Protein AF-A0AAN7B0Y5-F1 (afdb_monomer_lite)

Sequence (201 aa):
TDSQWKSLGDAVTTQSKATITSCKTSCERFKTSLDRWTRHSADGTLSWRDRATLGVFRQGHIKSMSEQLQNCNIALTSQTQAAEEIKTMISTKEMAVNNAITATNDQSAEVGAQLEALTLAEPDESETEADQASATKQVARERKALGESRMLFEELLSVIQTAAANARAGQGTTVTFGSNNSGQQVGVNSGTISATFGGRE

Organism: NCBI:txid261697

Radius of gyration: 32.24 Å; chains: 1; bounding box: 82×32×88 Å

Structure (mmCIF, N/CA/C/O backbone):
data_AF-A0AAN7B0Y5-F1
#
_entry.id   AF-A0AAN7B0Y5-F1
#
loop_
_atom_site.group_PDB
_atom_site.id
_atom_site.type_symbol
_atom_site.label_atom_id
_atom_site.label_alt_id
_atom_site.label_comp_id
_atom_site.label_asym_id
_atom_site.label_entity_id
_atom_site.label_seq_id
_atom_site.pdbx_PDB_ins_code
_atom_site.Cartn_x
_atom_site.Cartn_y
_atom_site.Cartn_z
_atom_site.occupancy
_atom_site.B_iso_or_equiv
_atom_site.auth_seq_id
_atom_site.auth_comp_id
_atom_site.auth_asym_id
_atom_site.auth_atom_id
_atom_site.pdbx_PDB_model_num
ATOM 1 N N . THR A 1 1 ? 3.810 -14.251 -15.920 1.00 46.75 1 THR A N 1
ATOM 2 C CA . THR A 1 1 ? 4.157 -12.830 -16.127 1.00 46.75 1 THR A CA 1
ATOM 3 C C . THR A 1 1 ? 2.933 -11.932 -16.130 1.00 46.75 1 THR A C 1
ATOM 5 O O . THR A 1 1 ? 2.991 -10.928 -15.447 1.00 46.75 1 THR A O 1
ATOM 8 N N . ASP A 1 2 ? 1.814 -12.259 -16.792 1.00 44.00 2 ASP A N 1
ATOM 9 C CA . ASP A 1 2 ? 0.641 -11.353 -16.838 1.00 44.00 2 ASP A CA 1
ATOM 10 C C . ASP A 1 2 ? -0.166 -11.227 -15.526 1.00 44.00 2 ASP A C 1
ATOM 12 O O . ASP A 1 2 ? -0.822 -10.212 -15.308 1.00 44.00 2 ASP A O 1
ATOM 16 N N . SER A 1 3 ? -0.097 -12.210 -14.621 1.00 47.38 3 SER A N 1
ATOM 17 C CA . SER A 1 3 ? -0.845 -12.194 -13.350 1.00 47.38 3 SER A CA 1
ATOM 18 C C . SER A 1 3 ? -0.311 -11.196 -12.317 1.00 47.38 3 SER A C 1
ATOM 20 O O . SER A 1 3 ? -1.078 -10.711 -11.495 1.00 47.38 3 SER A O 1
ATOM 22 N N . GLN A 1 4 ? 0.983 -10.874 -12.375 1.00 46.78 4 GLN A N 1
ATOM 23 C CA . GLN A 1 4 ? 1.672 -10.035 -11.384 1.00 46.78 4 GLN A CA 1
ATOM 24 C C . GLN A 1 4 ? 1.385 -8.547 -11.579 1.00 46.78 4 GLN A C 1
ATOM 26 O O . GLN A 1 4 ? 1.388 -7.773 -10.632 1.00 46.78 4 GLN A O 1
ATOM 31 N N . TRP A 1 5 ? 1.108 -8.137 -12.814 1.00 48.59 5 TRP A N 1
ATOM 32 C CA . TRP A 1 5 ? 0.868 -6.732 -13.111 1.00 48.59 5 TRP A CA 1
ATOM 33 C C . TRP A 1 5 ? -0.560 -6.312 -12.805 1.00 48.59 5 TRP A C 1
ATOM 35 O O . TRP A 1 5 ? -0.774 -5.155 -12.471 1.00 48.59 5 TRP A O 1
ATOM 45 N N . LYS A 1 6 ? -1.522 -7.238 -12.899 1.00 49.72 6 LYS A N 1
ATOM 46 C CA . LYS A 1 6 ? -2.966 -6.964 -12.833 1.00 49.72 6 LYS A CA 1
ATOM 47 C C . LYS A 1 6 ? -3.420 -6.362 -11.497 1.00 49.72 6 LYS A C 1
ATOM 49 O O . LYS A 1 6 ? -4.456 -5.714 -11.425 1.00 49.72 6 LYS A O 1
ATOM 54 N N . SER A 1 7 ? -2.639 -6.563 -10.440 1.00 51.69 7 SER A N 1
ATOM 55 C CA . SER A 1 7 ? -2.971 -6.141 -9.082 1.00 51.69 7 SER A CA 1
ATOM 56 C C . SER A 1 7 ? -2.556 -4.702 -8.740 1.00 51.69 7 SER A C 1
ATOM 58 O O . SER A 1 7 ? -3.012 -4.165 -7.735 1.00 51.69 7 SER A O 1
ATOM 60 N N . LEU A 1 8 ? -1.756 -4.052 -9.595 1.00 53.66 8 LEU A N 1
ATOM 61 C CA . LEU A 1 8 ? -1.418 -2.621 -9.502 1.00 53.66 8 LEU A CA 1
ATOM 62 C C . LEU A 1 8 ? -2.515 -1.713 -10.098 1.00 53.66 8 LEU A C 1
ATOM 64 O O . LEU A 1 8 ? -2.387 -0.490 -10.083 1.00 53.66 8 LEU A O 1
ATOM 68 N N . GLY A 1 9 ? -3.598 -2.313 -10.602 1.00 59.19 9 GLY A N 1
ATOM 69 C CA . GLY A 1 9 ? -4.674 -1.644 -11.325 1.00 59.19 9 GLY A CA 1
ATOM 70 C C . GLY A 1 9 ? -4.381 -1.569 -12.822 1.00 59.19 9 GLY A C 1
ATOM 71 O O . GLY A 1 9 ? -3.275 -1.212 -13.228 1.00 59.19 9 GLY A O 1
ATOM 72 N N . ASP A 1 10 ? -5.392 -1.869 -13.644 1.00 60.53 10 ASP A N 1
ATOM 73 C CA . ASP A 1 10 ? -5.257 -2.047 -15.099 1.00 60.53 10 ASP A CA 1
ATOM 74 C C . ASP A 1 10 ? -4.536 -0.884 -15.801 1.00 60.53 10 ASP A C 1
ATOM 76 O O . ASP A 1 10 ? -3.784 -1.100 -16.754 1.00 60.53 10 ASP A O 1
ATOM 80 N N . ALA A 1 11 ? -4.712 0.347 -15.314 1.00 58.72 11 ALA A N 1
ATOM 81 C CA . ALA A 1 11 ? -4.035 1.529 -15.840 1.00 58.72 11 ALA A CA 1
ATOM 82 C C . ALA A 1 11 ? -2.514 1.492 -15.599 1.00 58.72 11 ALA A C 1
ATOM 84 O O . ALA A 1 11 ? -1.740 1.657 -16.544 1.00 58.72 11 ALA A O 1
ATOM 85 N N . VAL A 1 12 ? -2.083 1.213 -14.364 1.00 63.72 12 VAL A N 1
ATOM 86 C CA . VAL A 1 12 ? -0.660 1.120 -13.993 1.00 63.72 12 VAL A CA 1
ATOM 87 C C . VAL A 1 12 ? -0.025 -0.088 -14.674 1.00 63.72 12 VAL A C 1
ATOM 89 O O . VAL A 1 12 ? 1.035 0.039 -15.274 1.00 63.72 12 VAL A O 1
ATOM 92 N N . THR A 1 13 ? -0.711 -1.235 -14.689 1.00 63.88 13 THR A N 1
ATOM 93 C CA . THR A 1 13 ? -0.308 -2.440 -15.429 1.00 63.88 13 THR A CA 1
ATOM 94 C C . THR A 1 13 ? -0.026 -2.140 -16.898 1.00 63.88 13 THR A C 1
ATOM 96 O O . THR A 1 13 ? 1.029 -2.495 -17.427 1.00 63.88 13 THR A O 1
ATOM 99 N N . THR A 1 14 ? -0.980 -1.493 -17.569 1.00 68.19 14 THR A N 1
ATOM 100 C CA . THR A 1 14 ? -0.912 -1.214 -19.004 1.00 68.19 14 THR A CA 1
ATOM 101 C C . THR A 1 14 ? 0.197 -0.216 -19.297 1.00 68.19 14 THR A C 1
ATOM 103 O O . THR A 1 14 ? 0.985 -0.429 -20.220 1.00 68.19 14 THR A O 1
ATOM 106 N N . GLN A 1 15 ? 0.318 0.828 -18.474 1.00 68.00 15 GLN A N 1
ATOM 107 C CA . GLN A 1 15 ? 1.363 1.834 -18.601 1.00 68.00 15 GLN A CA 1
ATOM 108 C C . GLN A 1 15 ? 2.755 1.241 -18.355 1.00 68.00 15 GLN A C 1
ATOM 110 O O . GLN A 1 15 ? 3.639 1.406 -19.192 1.00 68.00 15 GLN A O 1
ATOM 115 N N . SER A 1 16 ? 2.950 0.482 -17.274 1.00 68.88 16 SER A N 1
ATOM 116 C CA . SER A 1 16 ? 4.211 -0.204 -16.975 1.00 68.88 16 SER A CA 1
ATOM 117 C C . SER A 1 16 ? 4.602 -1.183 -18.076 1.00 68.88 16 SER A C 1
ATOM 119 O O . SER A 1 16 ? 5.738 -1.154 -18.550 1.00 68.88 16 SER A O 1
ATOM 121 N N . LYS A 1 17 ? 3.662 -2.006 -18.558 1.00 71.94 17 LYS A N 1
ATOM 122 C CA . LYS A 1 17 ? 3.912 -2.958 -19.649 1.00 71.94 17 LYS A CA 1
ATOM 123 C C . LYS A 1 17 ? 4.276 -2.240 -20.947 1.00 71.94 17 LYS A C 1
ATOM 125 O O . LYS A 1 17 ? 5.209 -2.670 -21.627 1.00 71.94 17 LYS A O 1
ATOM 130 N N . ALA A 1 18 ? 3.602 -1.137 -21.274 1.00 76.50 18 ALA A N 1
ATOM 131 C CA . ALA A 1 18 ? 3.928 -0.312 -22.434 1.00 76.50 18 ALA A CA 1
ATOM 132 C C . ALA A 1 18 ? 5.328 0.313 -22.311 1.00 76.50 18 ALA A C 1
ATOM 134 O O . ALA A 1 18 ? 6.125 0.206 -23.244 1.00 76.50 18 ALA A O 1
ATOM 135 N N . THR A 1 19 ? 5.666 0.883 -21.149 1.00 76.06 19 THR A N 1
ATOM 136 C CA . THR A 1 19 ? 6.991 1.458 -20.873 1.00 76.06 19 THR A CA 1
ATOM 137 C C . THR A 1 19 ? 8.088 0.400 -20.967 1.00 76.06 19 THR A C 1
ATOM 139 O O . THR A 1 19 ? 9.040 0.584 -21.721 1.00 76.06 19 THR A O 1
ATOM 142 N N . ILE A 1 20 ? 7.944 -0.741 -20.284 1.00 79.38 20 ILE A N 1
ATOM 143 C CA . ILE A 1 20 ? 8.921 -1.842 -20.316 1.00 79.38 20 ILE A CA 1
ATOM 144 C C . ILE A 1 20 ? 9.106 -2.364 -21.745 1.00 79.38 20 ILE A C 1
ATOM 146 O O . ILE A 1 20 ? 10.238 -2.555 -22.190 1.00 79.38 20 ILE A O 1
ATOM 150 N N . THR A 1 21 ? 8.013 -2.565 -22.486 1.00 80.31 21 THR A N 1
ATOM 151 C CA . THR A 1 21 ? 8.062 -3.059 -23.872 1.00 80.31 21 THR A CA 1
ATOM 152 C C . THR A 1 21 ? 8.757 -2.061 -24.797 1.00 80.31 21 THR A C 1
ATOM 154 O O . THR A 1 21 ? 9.599 -2.451 -25.611 1.00 80.31 21 THR A O 1
ATOM 157 N N . SER A 1 22 ? 8.461 -0.769 -24.643 1.00 79.50 22 SER A N 1
ATOM 158 C CA . SER A 1 22 ? 9.125 0.308 -25.380 1.00 79.50 22 SER A CA 1
ATOM 159 C C . SER A 1 22 ? 10.628 0.334 -25.085 1.00 79.50 22 SER A C 1
ATOM 161 O O . SER A 1 22 ? 11.449 0.314 -26.003 1.00 79.50 22 SER A O 1
ATOM 163 N N . CYS A 1 23 ? 11.004 0.249 -23.808 1.00 80.38 23 CYS A N 1
ATOM 164 C CA . CYS A 1 23 ? 12.399 0.232 -23.382 1.00 80.38 23 CYS A CA 1
ATOM 165 C C . CYS A 1 23 ? 13.158 -0.993 -23.881 1.00 80.38 23 CYS A C 1
ATOM 167 O O . CYS A 1 23 ? 14.265 -0.856 -24.399 1.00 80.38 23 CYS A O 1
ATOM 169 N N . LYS A 1 24 ? 12.542 -2.177 -23.822 1.00 83.12 24 LYS A N 1
ATOM 170 C CA . LYS A 1 24 ? 13.102 -3.404 -24.394 1.00 83.12 24 LYS A CA 1
ATOM 171 C C . LYS A 1 24 ? 13.356 -3.253 -25.894 1.00 83.12 24 LYS A C 1
ATOM 173 O O . LYS A 1 24 ? 14.452 -3.556 -26.358 1.00 83.12 24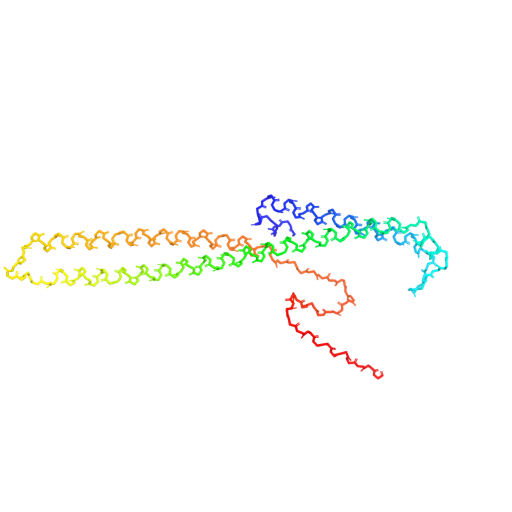 LYS A O 1
ATOM 178 N N . THR A 1 25 ? 12.384 -2.721 -26.631 1.00 83.81 25 THR A N 1
ATOM 179 C CA . THR A 1 25 ? 12.499 -2.497 -28.080 1.00 83.81 25 THR A CA 1
ATOM 180 C C . THR A 1 25 ? 13.638 -1.526 -28.409 1.00 83.81 25 THR A C 1
ATOM 182 O O . THR A 1 25 ? 14.423 -1.766 -29.328 1.00 83.81 25 THR A O 1
ATOM 185 N N . SER A 1 26 ? 13.775 -0.443 -27.641 1.00 80.19 26 SER A N 1
ATOM 186 C CA . SER A 1 26 ? 14.870 0.521 -27.800 1.00 80.19 26 SER A CA 1
ATOM 187 C C . SER A 1 26 ? 16.236 -0.089 -27.466 1.00 80.19 26 SER A C 1
ATOM 189 O O . SER A 1 26 ? 17.182 0.105 -28.233 1.00 80.19 26 SER A O 1
ATOM 191 N N . CYS A 1 27 ? 16.337 -0.894 -26.400 1.00 80.56 27 CYS A N 1
ATOM 192 C CA . CYS A 1 27 ? 17.542 -1.662 -26.061 1.00 80.56 27 CYS A CA 1
ATOM 193 C C . CYS A 1 27 ? 17.947 -2.627 -27.182 1.00 80.56 27 CYS A C 1
ATOM 195 O O . CYS A 1 27 ? 19.111 -2.662 -27.577 1.00 80.56 27 CYS A O 1
ATOM 197 N N . GLU A 1 28 ? 17.002 -3.400 -27.7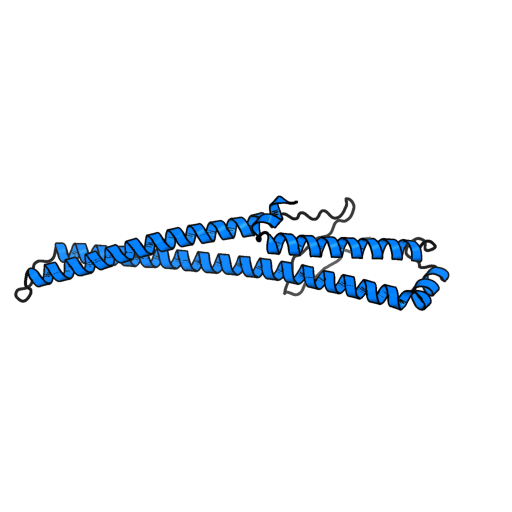18 1.00 86.00 28 GLU A N 1
ATOM 198 C CA . GLU A 1 28 ? 17.258 -4.365 -28.793 1.00 86.00 28 GLU A CA 1
ATOM 199 C C . GLU A 1 28 ? 17.693 -3.671 -30.087 1.00 86.00 28 GLU A C 1
ATOM 201 O O . GLU A 1 28 ? 18.644 -4.108 -30.743 1.00 86.00 28 GLU A O 1
ATOM 206 N N . ARG A 1 29 ? 17.062 -2.539 -30.426 1.00 83.88 29 ARG A N 1
ATOM 207 C CA . ARG A 1 29 ? 17.456 -1.720 -31.576 1.00 83.88 29 ARG A CA 1
ATOM 208 C C . ARG A 1 29 ? 18.867 -1.166 -31.402 1.00 83.88 29 ARG A C 1
ATOM 210 O O . ARG A 1 29 ? 19.651 -1.207 -32.353 1.00 83.88 29 ARG A O 1
ATOM 217 N N . PHE A 1 30 ? 19.202 -0.673 -30.210 1.00 83.25 30 PHE A N 1
ATOM 218 C CA . PHE A 1 30 ? 20.541 -0.168 -29.914 1.00 83.25 30 PHE A CA 1
ATOM 219 C C . PHE A 1 30 ? 21.584 -1.283 -29.993 1.00 83.25 30 PHE A C 1
ATOM 221 O O . PHE A 1 30 ? 22.580 -1.124 -30.692 1.00 83.25 30 PHE A O 1
ATOM 228 N N . LYS A 1 31 ? 21.311 -2.444 -29.388 1.00 83.50 31 LYS A N 1
ATOM 229 C CA . LYS A 1 31 ? 22.181 -3.625 -29.452 1.00 83.50 31 LYS A CA 1
ATOM 230 C C . LYS A 1 31 ? 22.432 -4.072 -30.892 1.00 83.50 31 LYS A C 1
ATOM 232 O O . LYS A 1 31 ? 23.577 -4.271 -31.270 1.00 83.50 31 LYS A O 1
ATOM 237 N N . THR A 1 32 ? 21.382 -4.173 -31.706 1.00 86.31 32 THR A N 1
ATOM 238 C CA . THR A 1 32 ? 21.496 -4.563 -33.124 1.00 86.31 32 THR A CA 1
ATOM 239 C C . THR A 1 32 ? 22.289 -3.533 -33.931 1.00 86.31 32 THR A C 1
ATOM 241 O O . THR A 1 32 ? 23.065 -3.879 -34.819 1.00 86.31 32 THR A O 1
ATOM 244 N N . SER A 1 33 ? 22.108 -2.248 -33.619 1.00 82.75 33 SER A N 1
ATOM 245 C CA . SER A 1 33 ? 22.844 -1.161 -34.269 1.00 82.75 33 SER A CA 1
ATOM 246 C C . SER A 1 33 ? 24.323 -1.197 -33.897 1.00 82.75 33 SER A C 1
ATOM 248 O O . SER A 1 33 ? 25.163 -1.113 -34.788 1.00 82.75 33 SER A O 1
ATOM 250 N N . LEU A 1 34 ? 24.634 -1.392 -32.613 1.00 80.44 34 LEU A N 1
ATOM 251 C CA . LEU A 1 34 ? 25.998 -1.565 -32.123 1.00 80.44 34 LEU A CA 1
ATOM 252 C C . LEU A 1 34 ? 26.670 -2.771 -32.771 1.00 80.44 34 LEU A C 1
ATOM 254 O O . LEU A 1 34 ? 27.724 -2.596 -33.364 1.00 80.44 34 LEU A O 1
ATOM 258 N N . ASP A 1 35 ? 26.029 -3.940 -32.753 1.00 81.56 35 ASP A N 1
ATOM 259 C CA . ASP A 1 35 ? 26.552 -5.171 -33.358 1.00 81.56 35 ASP A CA 1
ATOM 260 C C . ASP A 1 35 ? 26.894 -4.976 -34.844 1.00 81.56 35 ASP A C 1
ATOM 262 O O . ASP A 1 35 ? 27.969 -5.339 -35.320 1.00 81.56 35 ASP A O 1
ATOM 266 N N . ARG A 1 36 ? 26.022 -4.271 -35.576 1.00 82.25 36 ARG A N 1
ATOM 267 C CA . ARG A 1 36 ? 26.268 -3.904 -36.973 1.00 82.25 36 ARG A CA 1
ATOM 268 C C . ARG A 1 36 ? 27.436 -2.927 -37.135 1.00 82.25 36 ARG A C 1
ATOM 270 O O . ARG A 1 36 ? 28.172 -3.037 -38.115 1.00 82.25 36 ARG A O 1
ATOM 277 N N . TRP A 1 37 ? 27.577 -1.949 -36.241 1.00 81.00 37 TRP A N 1
ATOM 278 C CA . TRP A 1 37 ? 28.641 -0.939 -36.296 1.00 81.00 37 TRP A CA 1
ATOM 279 C C . TRP A 1 37 ? 29.996 -1.468 -35.831 1.00 81.00 37 TRP A C 1
ATOM 281 O O . TRP A 1 37 ? 31.014 -0.928 -36.246 1.00 81.00 37 TRP A O 1
ATOM 291 N N . THR A 1 38 ? 30.017 -2.512 -35.006 1.00 79.56 38 THR A N 1
ATOM 292 C CA . THR A 1 38 ? 31.234 -3.136 -34.474 1.00 79.56 38 THR A CA 1
ATOM 293 C C . THR A 1 38 ? 31.518 -4.496 -35.103 1.00 79.56 38 THR A C 1
ATOM 295 O O . THR A 1 38 ? 32.311 -5.264 -34.571 1.00 79.56 38 THR A O 1
ATOM 298 N N . ARG A 1 39 ? 30.893 -4.810 -36.245 1.00 80.19 39 ARG A N 1
ATOM 299 C CA . ARG A 1 39 ? 30.977 -6.126 -36.900 1.00 80.19 39 ARG A CA 1
ATOM 300 C C . ARG A 1 39 ? 32.408 -6.559 -37.251 1.00 80.19 39 ARG A C 1
ATOM 302 O O . ARG A 1 39 ? 32.656 -7.750 -37.401 1.00 80.19 39 ARG A O 1
ATOM 309 N N . HIS A 1 40 ? 33.334 -5.612 -37.413 1.00 76.50 40 HIS A N 1
ATOM 310 C CA . HIS A 1 40 ? 34.736 -5.886 -37.753 1.00 76.50 40 HIS A CA 1
ATOM 311 C C . HIS A 1 40 ? 35.667 -5.866 -36.533 1.00 76.50 40 HIS A C 1
ATOM 313 O O . HIS A 1 40 ? 36.885 -5.956 -36.691 1.00 76.50 40 HIS A O 1
ATOM 319 N N . SER A 1 41 ? 35.114 -5.718 -35.331 1.00 70.44 41 SER A N 1
ATOM 320 C CA . SER A 1 41 ? 35.858 -5.723 -34.077 1.00 70.44 41 SER A CA 1
ATOM 321 C C . SER A 1 41 ? 35.885 -7.139 -33.503 1.00 70.44 41 SER A C 1
ATOM 323 O O . SER A 1 41 ? 34.845 -7.783 -33.395 1.00 70.44 41 SER A O 1
ATOM 325 N N . ALA A 1 42 ? 37.071 -7.620 -33.133 1.00 57.22 42 ALA A N 1
ATOM 326 C CA . ALA A 1 42 ? 37.269 -8.905 -32.462 1.00 57.22 42 ALA A CA 1
ATOM 327 C C . ALA A 1 42 ? 37.678 -8.672 -30.997 1.00 57.22 42 ALA A C 1
ATOM 329 O O . ALA A 1 42 ? 38.392 -7.712 -30.699 1.00 57.22 42 ALA A O 1
ATOM 330 N N . ASP A 1 43 ? 37.198 -9.534 -30.097 1.00 59.03 43 ASP A N 1
ATOM 331 C CA . ASP A 1 43 ? 37.647 -9.684 -28.704 1.00 59.03 43 ASP A CA 1
ATOM 332 C C . ASP A 1 43 ? 37.894 -8.370 -27.937 1.00 59.03 43 ASP A C 1
ATOM 334 O O . ASP A 1 43 ? 38.974 -8.101 -27.416 1.00 59.03 43 ASP A O 1
ATOM 338 N N . GLY A 1 44 ? 36.872 -7.509 -27.881 1.00 61.97 44 GLY A N 1
ATOM 339 C CA . GLY A 1 44 ? 36.878 -6.302 -27.043 1.00 61.97 44 GLY A CA 1
ATOM 340 C C . GLY A 1 44 ? 37.721 -5.135 -27.570 1.00 61.97 44 GLY A C 1
ATOM 341 O O . GLY A 1 44 ? 37.707 -4.060 -26.968 1.00 61.97 44 GLY A O 1
ATOM 342 N N . THR A 1 45 ? 38.398 -5.290 -28.714 1.00 69.69 45 THR A N 1
ATOM 343 C CA . THR A 1 45 ? 39.214 -4.226 -29.315 1.00 69.69 45 THR A CA 1
ATOM 344 C C . THR A 1 45 ? 38.545 -3.671 -30.569 1.00 69.69 45 THR A C 1
ATOM 346 O O . THR A 1 45 ? 38.457 -4.338 -31.600 1.00 69.69 45 THR A O 1
ATOM 349 N N . LEU A 1 46 ? 38.077 -2.418 -30.495 1.00 72.38 46 LEU A N 1
ATOM 350 C CA . LEU A 1 46 ? 37.446 -1.754 -31.638 1.00 72.38 46 LEU A CA 1
ATOM 351 C C . LEU A 1 46 ? 38.434 -1.574 -32.797 1.00 72.38 46 LEU A C 1
ATOM 353 O O . LEU A 1 46 ? 39.498 -0.969 -32.618 1.00 72.38 46 LEU A O 1
ATOM 357 N N . SER A 1 47 ? 38.053 -2.026 -33.995 1.00 76.62 47 SER A N 1
ATOM 358 C CA . SER A 1 47 ? 38.834 -1.780 -35.210 1.00 76.62 47 SER A CA 1
ATOM 359 C C . SER A 1 47 ? 38.885 -0.276 -35.523 1.00 76.62 47 SER A C 1
ATOM 361 O O . SER A 1 47 ? 37.973 0.481 -35.185 1.00 76.62 47 SER A O 1
ATOM 363 N N . TRP A 1 48 ? 39.941 0.199 -36.191 1.00 75.31 48 TRP A N 1
ATOM 364 C CA . TRP A 1 48 ? 40.055 1.618 -36.566 1.00 75.31 48 TRP A CA 1
ATOM 365 C C . TRP A 1 48 ? 38.895 2.089 -37.467 1.00 75.31 48 TRP A C 1
ATOM 367 O O . TRP A 1 48 ? 38.457 3.235 -37.358 1.00 75.31 48 TRP A O 1
ATOM 377 N N . ARG A 1 49 ? 38.352 1.185 -38.301 1.00 74.12 49 ARG A N 1
ATOM 378 C CA . ARG A 1 49 ? 37.165 1.424 -39.140 1.00 74.12 49 ARG A CA 1
ATOM 379 C C . ARG A 1 49 ? 35.904 1.601 -38.296 1.00 74.12 49 ARG A C 1
ATOM 381 O O . ARG A 1 49 ? 35.124 2.521 -38.544 1.00 74.12 49 ARG A O 1
ATOM 388 N N . ASP A 1 50 ? 35.733 0.776 -37.269 1.00 72.38 50 ASP A N 1
ATOM 389 C CA . ASP A 1 50 ? 34.583 0.864 -36.367 1.00 72.38 50 ASP A CA 1
ATOM 390 C C . ASP A 1 50 ? 34.698 2.103 -35.459 1.00 72.38 50 ASP A C 1
ATOM 392 O O . ASP A 1 50 ? 33.715 2.816 -35.267 1.00 72.38 50 ASP A O 1
ATOM 396 N N . ARG A 1 51 ? 35.910 2.468 -35.004 1.00 73.62 51 ARG A N 1
ATOM 397 C CA . ARG A 1 51 ? 36.164 3.729 -34.274 1.00 73.62 51 ARG A CA 1
ATOM 398 C C . ARG A 1 51 ? 35.805 4.967 -35.093 1.00 73.62 51 ARG A C 1
ATOM 400 O O . ARG A 1 51 ? 35.155 5.863 -34.564 1.00 73.62 51 ARG A O 1
ATOM 407 N N . ALA A 1 52 ? 36.184 5.020 -36.370 1.00 70.62 52 ALA A N 1
ATOM 408 C CA . ALA A 1 52 ? 35.830 6.140 -37.245 1.00 70.62 52 ALA A CA 1
ATOM 409 C C . ALA A 1 52 ? 34.312 6.205 -37.509 1.00 70.62 52 ALA A C 1
ATOM 411 O O . ALA A 1 52 ? 33.714 7.282 -37.473 1.00 70.62 52 ALA A O 1
ATOM 412 N N . THR A 1 53 ? 33.666 5.051 -37.700 1.00 72.12 53 THR A N 1
ATOM 413 C CA . THR A 1 53 ? 32.212 4.953 -37.919 1.00 72.12 53 THR A CA 1
ATOM 414 C C . THR A 1 53 ? 31.425 5.418 -36.687 1.00 72.12 53 THR A C 1
ATOM 416 O O . THR A 1 53 ? 30.479 6.199 -36.817 1.00 72.12 53 THR A O 1
ATOM 419 N N . LEU A 1 54 ? 31.830 4.986 -35.489 1.00 71.06 54 LEU A N 1
ATOM 420 C CA . LEU A 1 54 ? 31.199 5.370 -34.224 1.00 71.06 54 LEU A CA 1
ATOM 421 C C . LEU A 1 54 ? 31.489 6.833 -33.855 1.00 71.06 54 LEU A C 1
ATOM 423 O O . LEU A 1 54 ? 30.575 7.555 -33.460 1.00 71.06 54 LEU A O 1
ATOM 427 N N . GLY A 1 55 ? 32.742 7.273 -34.011 1.00 63.62 55 GLY A N 1
ATOM 428 C CA . GLY A 1 55 ? 33.216 8.584 -33.566 1.00 63.62 55 GLY A CA 1
ATOM 429 C C . GLY A 1 55 ? 32.848 9.751 -34.483 1.00 63.62 55 GLY A C 1
ATOM 430 O O . GLY A 1 55 ? 32.599 10.839 -33.983 1.00 63.62 55 GLY A O 1
ATOM 431 N N . VAL A 1 56 ? 32.777 9.544 -35.803 1.00 64.38 56 VAL A N 1
ATOM 432 C CA . VAL A 1 56 ? 32.543 10.638 -36.770 1.00 64.38 56 VAL A CA 1
ATOM 433 C C . VAL A 1 56 ? 31.143 10.573 -37.378 1.00 64.38 56 VAL A C 1
ATOM 435 O O . VAL A 1 56 ? 30.497 11.600 -37.561 1.00 64.38 56 VAL A O 1
ATOM 438 N N . PHE A 1 57 ? 30.639 9.373 -37.681 1.00 60.28 57 PHE A N 1
ATOM 439 C CA . PHE A 1 57 ? 29.420 9.225 -38.486 1.00 60.28 57 PHE A CA 1
ATOM 440 C C . PHE A 1 57 ? 28.155 8.957 -37.657 1.00 60.28 57 PHE A C 1
ATOM 442 O O . PHE A 1 57 ? 27.039 9.186 -38.125 1.00 60.28 57 PHE A O 1
ATOM 449 N N . ARG A 1 58 ? 28.300 8.429 -36.433 1.00 72.31 58 ARG A N 1
ATOM 450 C CA . ARG A 1 58 ? 27.169 7.920 -35.634 1.00 72.31 58 ARG A CA 1
ATOM 451 C C . ARG A 1 58 ? 27.107 8.448 -34.202 1.00 72.31 58 ARG A C 1
ATOM 453 O O . ARG A 1 58 ? 26.197 8.057 -33.478 1.00 72.31 58 ARG A O 1
ATOM 460 N N . GLN A 1 59 ? 27.971 9.388 -33.816 1.00 76.25 59 GLN A N 1
ATOM 461 C CA . GLN A 1 59 ? 27.979 9.981 -32.473 1.00 76.25 59 GLN A CA 1
ATOM 462 C C . GLN A 1 59 ? 26.609 10.561 -32.077 1.00 76.25 59 GLN A C 1
ATOM 464 O O . GLN A 1 59 ? 26.121 10.290 -30.983 1.00 76.25 59 GLN A O 1
ATOM 469 N N . GLY A 1 60 ? 25.938 11.286 -32.982 1.00 75.19 60 GLY A N 1
ATOM 470 C CA . GLY A 1 60 ? 24.586 11.811 -32.736 1.00 75.19 60 GLY A CA 1
ATOM 471 C C . GLY A 1 60 ? 23.524 10.715 -32.569 1.00 75.19 60 GLY A C 1
ATOM 472 O O . GLY A 1 60 ? 22.628 10.836 -31.738 1.00 75.19 60 GLY A O 1
ATOM 473 N N . HIS A 1 61 ? 23.666 9.604 -33.297 1.00 76.31 61 HIS A N 1
ATOM 474 C CA . HIS A 1 61 ? 22.791 8.434 -33.177 1.00 76.31 61 HIS A CA 1
ATOM 475 C C . HIS A 1 61 ? 22.990 7.710 -31.839 1.00 76.31 61 HIS A C 1
ATOM 477 O O . HIS A 1 61 ? 22.012 7.357 -31.184 1.00 76.31 61 HIS A O 1
ATOM 483 N N . ILE A 1 62 ? 24.245 7.526 -31.416 1.00 78.56 62 ILE A N 1
ATOM 484 C CA . ILE A 1 62 ? 24.598 6.936 -30.118 1.00 78.56 62 ILE A CA 1
ATOM 485 C C . ILE A 1 62 ? 24.081 7.821 -28.985 1.00 78.56 62 ILE A C 1
ATOM 487 O O . ILE A 1 62 ? 23.466 7.308 -28.056 1.00 78.56 62 ILE A O 1
ATOM 491 N N . LYS A 1 63 ? 24.264 9.144 -29.087 1.00 80.88 63 LYS A N 1
ATOM 492 C CA . LYS A 1 63 ? 23.768 10.103 -28.095 1.00 80.88 63 LYS A CA 1
ATOM 493 C C . LYS A 1 63 ? 22.248 10.024 -27.949 1.00 80.88 63 LYS A C 1
ATOM 495 O O . LYS A 1 63 ? 21.762 9.808 -26.847 1.00 80.88 63 LYS A O 1
ATOM 500 N N . SER A 1 64 ? 21.510 10.098 -29.058 1.00 81.88 64 SER A N 1
ATOM 501 C CA . SER A 1 64 ? 20.044 10.015 -29.037 1.00 81.88 64 SER A CA 1
ATOM 502 C C . SER A 1 64 ? 19.535 8.679 -28.481 1.00 81.88 64 SER A C 1
ATOM 504 O O . SER A 1 64 ? 18.589 8.646 -27.696 1.00 81.88 64 SER A O 1
ATOM 506 N N . MET A 1 65 ? 20.170 7.562 -28.846 1.00 76.56 65 MET A N 1
ATOM 507 C CA . MET A 1 65 ? 19.802 6.247 -28.309 1.00 76.56 65 MET A CA 1
ATOM 508 C C . MET A 1 65 ? 20.152 6.117 -26.820 1.00 76.56 65 MET A C 1
ATOM 510 O O . MET A 1 65 ? 19.372 5.546 -26.064 1.00 76.56 65 MET A O 1
ATOM 514 N N . SER A 1 66 ? 21.272 6.693 -26.378 1.00 77.69 66 SER A N 1
ATOM 515 C CA . SER A 1 66 ? 21.655 6.747 -24.964 1.00 77.69 66 SER A CA 1
ATOM 516 C C . SER A 1 66 ? 20.673 7.577 -24.134 1.00 77.69 66 SER A C 1
ATOM 518 O O . SER A 1 66 ? 20.307 7.160 -23.040 1.00 77.69 66 SER A O 1
ATOM 520 N N . GLU A 1 67 ? 20.201 8.712 -24.653 1.00 81.38 67 GLU A N 1
ATOM 521 C CA . GLU A 1 67 ? 19.166 9.533 -24.007 1.00 81.38 67 GLU A CA 1
ATOM 522 C C . GLU A 1 67 ? 17.843 8.760 -23.875 1.00 81.38 67 GLU A C 1
ATOM 524 O O . GLU A 1 67 ? 17.217 8.770 -22.817 1.00 81.38 67 GLU A O 1
ATOM 529 N N . GLN A 1 68 ? 17.441 8.006 -24.906 1.00 77.62 68 GLN A N 1
ATOM 530 C CA . GLN A 1 68 ? 16.259 7.135 -24.834 1.00 77.62 68 GLN A CA 1
ATOM 531 C C . GLN A 1 68 ? 16.407 6.041 -23.767 1.00 77.62 68 GLN A C 1
ATOM 533 O O . GLN A 1 68 ? 15.458 5.764 -23.034 1.00 77.62 68 GLN A O 1
ATOM 538 N N . LEU A 1 69 ? 17.593 5.440 -23.644 1.00 78.50 69 LEU A N 1
ATOM 539 C CA . LEU A 1 69 ? 17.881 4.439 -22.614 1.00 78.50 69 LEU A CA 1
ATOM 540 C C . LEU A 1 69 ? 17.897 5.041 -21.206 1.00 78.50 69 LEU A C 1
ATOM 542 O O . LEU A 1 69 ? 17.378 4.433 -20.272 1.00 78.50 69 LEU A O 1
ATOM 546 N N . GLN A 1 70 ? 18.436 6.249 -21.054 1.00 79.56 70 GLN A N 1
ATOM 547 C CA . GLN A 1 70 ? 18.414 6.972 -19.788 1.00 79.56 70 GLN A CA 1
ATOM 548 C C . GLN A 1 70 ? 16.981 7.320 -19.370 1.00 79.56 70 GLN A C 1
ATOM 550 O O . GLN A 1 70 ? 16.608 7.082 -18.223 1.00 79.56 70 GLN A O 1
ATOM 555 N N . ASN A 1 71 ? 16.150 7.789 -20.304 1.00 76.06 71 ASN A N 1
ATOM 556 C CA . ASN A 1 71 ? 14.731 8.04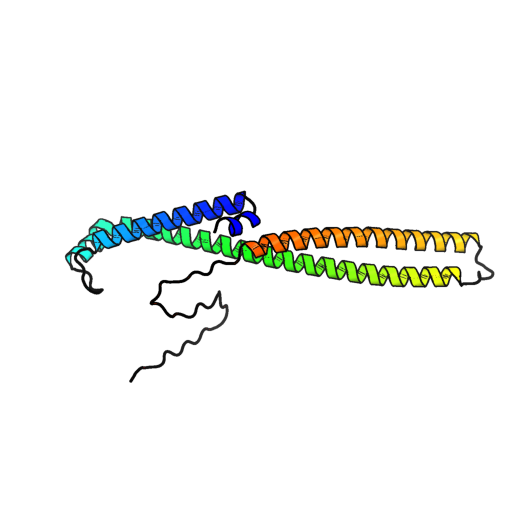8 -20.055 1.00 76.06 71 ASN A CA 1
ATOM 557 C C . ASN A 1 71 ? 13.987 6.773 -19.642 1.00 76.06 71 ASN A C 1
ATOM 559 O O . ASN A 1 71 ? 13.168 6.797 -18.726 1.00 76.06 71 ASN A O 1
ATOM 563 N N . CYS A 1 72 ? 14.320 5.645 -20.266 1.00 79.56 72 CYS A N 1
ATOM 564 C CA . CYS A 1 72 ? 13.820 4.334 -19.873 1.00 79.56 72 CYS A CA 1
ATOM 565 C C . CYS A 1 72 ? 14.219 3.943 -18.451 1.00 79.56 72 CYS A C 1
ATOM 567 O O . CYS A 1 72 ? 13.380 3.480 -17.683 1.00 79.56 72 CYS A O 1
ATOM 569 N N . ASN A 1 73 ? 15.479 4.164 -18.080 1.00 76.62 73 ASN A N 1
ATOM 570 C CA . ASN A 1 73 ? 15.955 3.890 -16.731 1.00 76.62 73 ASN A CA 1
ATOM 571 C C . ASN A 1 73 ? 15.220 4.745 -15.686 1.00 76.62 73 ASN A C 1
ATOM 573 O O . ASN A 1 73 ? 14.741 4.222 -14.682 1.00 76.62 73 ASN A O 1
ATOM 577 N N . ILE A 1 74 ? 15.057 6.043 -15.955 1.00 74.88 74 ILE A N 1
ATOM 578 C CA . ILE A 1 74 ? 14.316 6.961 -15.079 1.00 74.88 74 ILE A CA 1
ATOM 579 C C . ILE A 1 74 ? 12.867 6.489 -14.916 1.00 74.88 74 ILE A C 1
ATOM 581 O O . ILE A 1 74 ? 12.378 6.405 -13.793 1.00 74.88 74 ILE A O 1
ATOM 585 N N . ALA A 1 75 ? 12.200 6.124 -16.015 1.00 71.81 75 ALA A N 1
ATOM 586 C CA . ALA A 1 75 ? 10.814 5.665 -15.990 1.00 71.81 75 ALA A CA 1
ATOM 587 C C . ALA A 1 75 ? 10.623 4.340 -15.228 1.00 71.81 75 ALA A C 1
ATOM 589 O O . ALA A 1 75 ? 9.608 4.154 -14.562 1.00 71.81 75 ALA A O 1
ATOM 590 N N . LEU A 1 76 ? 11.585 3.417 -15.298 1.00 72.69 76 LEU A N 1
ATOM 591 C CA . LEU A 1 76 ? 11.548 2.169 -14.525 1.00 72.69 76 LEU A CA 1
ATOM 592 C C . LEU A 1 76 ? 11.838 2.408 -13.038 1.00 72.69 76 LEU A C 1
ATOM 594 O O . LEU A 1 76 ? 11.192 1.817 -12.169 1.00 72.69 76 LEU A O 1
ATOM 598 N N . THR A 1 77 ? 12.784 3.300 -12.743 1.00 71.56 77 THR A N 1
ATOM 599 C CA . THR A 1 77 ? 13.160 3.645 -11.366 1.00 71.56 77 THR A CA 1
ATOM 600 C C . THR A 1 77 ? 12.005 4.341 -10.648 1.00 71.56 77 THR A C 1
ATOM 602 O O . THR A 1 77 ? 11.678 3.970 -9.524 1.00 71.56 77 THR A O 1
ATOM 605 N N . SER A 1 78 ? 11.319 5.277 -11.312 1.00 69.06 78 SER A N 1
ATOM 606 C CA . SER A 1 78 ? 10.166 5.972 -10.730 1.00 69.06 78 SER A CA 1
ATOM 607 C C . SER A 1 78 ? 8.984 5.037 -10.463 1.00 69.06 78 SER A C 1
ATOM 609 O O . SER A 1 78 ? 8.353 5.143 -9.415 1.00 69.06 78 SER A O 1
ATOM 611 N N . GLN A 1 79 ? 8.717 4.072 -11.351 1.00 69.00 79 GLN A N 1
ATOM 612 C CA . GLN A 1 79 ? 7.691 3.046 -11.118 1.00 69.00 79 GLN A CA 1
ATOM 613 C C . GLN A 1 79 ? 8.025 2.156 -9.916 1.00 69.00 79 GLN A C 1
ATOM 615 O O . GLN A 1 79 ? 7.140 1.814 -9.134 1.00 69.00 79 GLN A O 1
ATOM 620 N N . THR A 1 80 ? 9.303 1.813 -9.743 1.00 69.06 80 THR A N 1
ATOM 621 C CA . THR A 1 80 ? 9.763 1.015 -8.598 1.00 69.06 80 THR A CA 1
ATOM 622 C C . THR A 1 80 ? 9.623 1.796 -7.290 1.00 69.06 80 THR A C 1
ATOM 624 O O . THR A 1 80 ? 9.133 1.255 -6.301 1.00 69.06 80 THR A O 1
ATOM 627 N N . GLN A 1 81 ? 9.987 3.081 -7.291 1.00 71.06 81 GLN A N 1
ATOM 628 C CA . GLN A 1 81 ? 9.842 3.952 -6.125 1.00 71.06 81 GLN A CA 1
ATOM 629 C C . GLN A 1 81 ? 8.370 4.122 -5.721 1.00 71.06 81 GLN A C 1
ATOM 631 O O . GLN A 1 81 ? 8.034 3.937 -4.554 1.00 71.06 81 GLN A O 1
ATOM 636 N N . ALA A 1 82 ? 7.483 4.395 -6.682 1.00 68.25 82 ALA A N 1
ATOM 637 C CA . ALA A 1 82 ? 6.052 4.530 -6.417 1.00 68.25 82 ALA A CA 1
ATOM 638 C C . ALA A 1 82 ? 5.449 3.252 -5.803 1.00 68.25 82 ALA A C 1
ATOM 640 O O . ALA A 1 82 ? 4.616 3.326 -4.902 1.00 68.25 82 ALA A O 1
ATOM 641 N N . ALA A 1 83 ? 5.892 2.070 -6.244 1.00 68.94 83 ALA A N 1
ATOM 642 C CA . ALA A 1 83 ? 5.441 0.801 -5.676 1.00 68.94 83 ALA A CA 1
ATOM 643 C C . ALA A 1 83 ? 5.856 0.627 -4.200 1.00 68.94 83 ALA A C 1
ATOM 645 O O . ALA A 1 83 ? 5.049 0.178 -3.382 1.00 68.94 83 ALA A O 1
ATOM 646 N N . GLU A 1 84 ? 7.083 1.012 -3.835 1.00 71.62 84 GLU A N 1
ATOM 647 C CA . GLU A 1 84 ? 7.550 0.962 -2.441 1.00 71.62 84 GLU A CA 1
ATOM 648 C C . GLU A 1 84 ? 6.863 2.012 -1.551 1.00 71.62 84 GLU A C 1
ATOM 650 O O . GLU A 1 84 ? 6.522 1.724 -0.400 1.00 71.62 84 GLU A O 1
ATOM 655 N N . GLU A 1 85 ? 6.572 3.202 -2.080 1.00 72.00 85 GLU A N 1
ATOM 656 C CA . GLU A 1 85 ? 5.779 4.219 -1.377 1.00 72.00 85 GLU A CA 1
ATOM 657 C C . GLU A 1 85 ? 4.359 3.714 -1.073 1.00 72.00 85 GLU A C 1
ATOM 659 O O . GLU A 1 85 ? 3.895 3.818 0.066 1.00 72.00 85 GLU A O 1
ATOM 664 N N . ILE A 1 86 ? 3.693 3.083 -2.050 1.00 74.12 86 ILE A N 1
ATOM 665 C CA . ILE A 1 86 ? 2.368 2.465 -1.867 1.00 74.12 86 ILE A CA 1
ATOM 666 C C . ILE A 1 86 ? 2.418 1.384 -0.781 1.00 74.12 86 ILE A C 1
ATOM 668 O O . ILE A 1 86 ? 1.568 1.353 0.109 1.00 74.12 86 ILE A O 1
ATOM 672 N N . LYS A 1 87 ? 3.431 0.514 -0.806 1.00 72.44 87 LYS A N 1
ATOM 673 C CA . LYS A 1 87 ? 3.612 -0.545 0.199 1.00 72.44 87 LYS A CA 1
ATOM 674 C C . LYS A 1 87 ? 3.807 0.017 1.606 1.00 72.44 87 LYS A C 1
ATOM 676 O O . LYS A 1 87 ? 3.217 -0.488 2.567 1.00 72.44 87 LYS A O 1
ATOM 681 N N . THR A 1 88 ? 4.625 1.057 1.726 1.00 74.25 88 THR A N 1
ATOM 682 C CA . THR A 1 88 ? 4.875 1.736 3.001 1.00 74.25 88 THR A CA 1
ATOM 683 C C . THR A 1 88 ? 3.583 2.352 3.528 1.00 74.25 88 THR A C 1
ATOM 685 O O . THR A 1 88 ? 3.214 2.116 4.675 1.00 74.25 88 THR A O 1
ATOM 688 N N . MET A 1 89 ? 2.832 3.041 2.666 1.00 73.81 89 MET A N 1
ATOM 689 C CA . MET A 1 89 ? 1.547 3.642 3.015 1.00 73.81 89 MET A CA 1
ATOM 690 C C . MET A 1 89 ? 0.522 2.605 3.488 1.00 73.81 89 MET A C 1
ATOM 692 O O . MET A 1 89 ? -0.111 2.815 4.523 1.00 73.81 89 MET A O 1
ATOM 696 N N . ILE A 1 90 ? 0.379 1.481 2.775 1.00 78.38 90 ILE A N 1
ATOM 697 C CA . ILE A 1 90 ? -0.513 0.379 3.174 1.00 78.38 90 ILE A CA 1
ATOM 698 C C . ILE A 1 90 ? -0.130 -0.133 4.567 1.00 78.38 90 ILE A C 1
ATOM 700 O O . ILE A 1 90 ? -0.995 -0.248 5.431 1.00 78.38 90 ILE A O 1
ATOM 704 N N . SER A 1 91 ? 1.165 -0.354 4.811 1.00 77.38 91 SER A N 1
ATOM 705 C CA . SER A 1 91 ? 1.667 -0.857 6.098 1.00 77.38 91 SER A CA 1
ATOM 706 C C . SER A 1 91 ? 1.409 0.133 7.244 1.00 77.38 91 SER A C 1
ATOM 708 O O . SER A 1 91 ? 0.999 -0.259 8.336 1.00 77.38 91 SER A O 1
ATOM 710 N N . THR A 1 92 ? 1.590 1.435 7.002 1.00 81.62 92 THR A N 1
ATOM 711 C CA . THR A 1 92 ? 1.274 2.489 7.979 1.00 81.62 92 THR A CA 1
ATOM 712 C C . THR A 1 92 ? -0.220 2.548 8.292 1.00 81.62 92 THR A C 1
ATOM 714 O O . THR A 1 92 ? -0.597 2.688 9.455 1.00 81.62 92 THR A O 1
ATOM 717 N N . LYS A 1 93 ? -1.088 2.437 7.278 1.00 83.56 93 LYS A N 1
ATOM 718 C CA . LYS A 1 93 ? -2.546 2.446 7.475 1.00 83.56 93 LYS A CA 1
ATOM 719 C C . LYS A 1 93 ? -3.027 1.199 8.214 1.00 83.56 93 LYS A C 1
ATOM 721 O O . LYS A 1 93 ? -3.850 1.333 9.112 1.00 83.56 93 LYS A O 1
ATOM 726 N N . GLU A 1 94 ? -2.476 0.027 7.903 1.00 84.56 94 GLU A N 1
ATOM 727 C CA . GLU A 1 94 ? -2.757 -1.224 8.618 1.00 84.56 94 GLU A CA 1
ATOM 728 C C . GLU A 1 94 ? -2.423 -1.105 10.112 1.00 84.56 94 GLU A C 1
ATOM 730 O O . GLU A 1 94 ? -3.248 -1.425 10.967 1.00 84.56 94 GLU A O 1
ATOM 735 N N . MET A 1 95 ? -1.245 -0.566 10.441 1.00 88.75 95 MET A N 1
ATOM 736 C CA . MET A 1 95 ? -0.842 -0.325 11.829 1.00 88.75 95 MET A CA 1
ATOM 737 C C . MET A 1 95 ? -1.776 0.662 12.542 1.00 88.75 95 MET A C 1
ATOM 739 O O . MET A 1 95 ? -2.193 0.411 13.670 1.00 88.75 95 MET A O 1
ATOM 743 N N . ALA A 1 96 ? -2.134 1.769 11.885 1.00 89.25 96 ALA A N 1
ATOM 744 C CA . ALA A 1 96 ? -3.026 2.772 12.461 1.00 89.25 96 ALA A CA 1
ATOM 745 C C . ALA A 1 96 ? -4.424 2.207 12.768 1.00 89.25 96 ALA A C 1
ATOM 747 O O . ALA A 1 96 ? -4.972 2.493 13.831 1.00 89.25 96 ALA A O 1
ATOM 748 N N . VAL A 1 97 ? -4.980 1.382 11.873 1.00 88.44 97 VAL A N 1
ATOM 749 C CA . VAL A 1 97 ? -6.288 0.739 12.082 1.00 88.44 97 VAL A CA 1
ATOM 750 C C . VAL A 1 97 ? -6.226 -0.294 13.204 1.00 88.44 97 VAL A C 1
ATOM 752 O O . VAL A 1 97 ? -7.096 -0.284 14.069 1.00 88.44 97 VAL A O 1
ATOM 755 N N . ASN A 1 98 ? -5.179 -1.121 13.269 1.00 88.94 98 ASN A N 1
ATOM 756 C CA . ASN A 1 98 ? -4.999 -2.056 14.385 1.00 88.94 98 ASN A CA 1
ATOM 757 C C . ASN A 1 98 ? -4.911 -1.332 15.737 1.00 88.94 98 ASN A C 1
ATOM 759 O O . ASN A 1 98 ? -5.555 -1.745 16.698 1.00 88.94 98 ASN A O 1
ATOM 763 N N . ASN A 1 99 ? -4.181 -0.215 15.806 1.00 91.88 99 ASN A N 1
ATOM 764 C CA . ASN A 1 99 ? -4.112 0.596 17.022 1.00 91.88 99 ASN A CA 1
ATOM 765 C C . ASN A 1 99 ? -5.485 1.175 17.405 1.00 91.88 99 ASN A C 1
ATOM 767 O O . ASN A 1 99 ? -5.836 1.178 18.583 1.00 91.88 99 ASN A O 1
ATOM 771 N N . ALA A 1 100 ? -6.275 1.627 16.424 1.00 90.50 100 ALA A N 1
ATOM 772 C CA . ALA A 1 100 ? -7.632 2.120 16.657 1.00 90.50 100 ALA A CA 1
ATOM 773 C C . ALA A 1 100 ? -8.580 1.015 17.158 1.00 90.50 100 ALA A C 1
ATOM 775 O O . ALA A 1 100 ? -9.388 1.269 18.052 1.00 90.50 100 ALA A O 1
ATOM 776 N N . ILE A 1 101 ? -8.454 -0.215 16.643 1.00 88.50 101 ILE A N 1
ATOM 777 C CA . ILE A 1 101 ? -9.204 -1.384 17.130 1.00 88.50 101 ILE A CA 1
ATOM 778 C C . ILE A 1 101 ? -8.850 -1.677 18.589 1.00 88.50 101 ILE A C 1
ATOM 780 O O . ILE A 1 101 ? -9.754 -1.830 19.408 1.00 88.50 101 ILE A O 1
ATOM 784 N N . THR A 1 102 ? -7.559 -1.720 18.933 1.00 92.94 102 THR A N 1
ATOM 785 C CA . THR A 1 102 ? -7.109 -1.943 20.316 1.00 92.94 102 THR A CA 1
ATOM 786 C C . THR A 1 102 ? -7.659 -0.873 21.254 1.00 92.94 102 THR A C 1
ATOM 788 O O . THR A 1 102 ? -8.315 -1.211 22.232 1.00 92.94 102 THR A O 1
ATOM 791 N N . ALA A 1 103 ? -7.513 0.408 20.903 1.00 92.06 103 ALA A N 1
ATOM 792 C CA . ALA A 1 103 ? -8.040 1.508 21.711 1.00 92.06 103 ALA A CA 1
ATOM 793 C C . ALA A 1 103 ? -9.571 1.440 21.877 1.00 92.06 103 ALA A C 1
ATOM 795 O O . ALA A 1 103 ? -10.089 1.655 22.970 1.00 92.06 103 ALA A O 1
ATOM 796 N N . THR A 1 104 ? -10.302 1.088 20.814 1.00 90.12 104 THR A N 1
ATOM 797 C CA . THR A 1 104 ? -11.766 0.922 20.868 1.00 90.12 104 THR A CA 1
ATOM 798 C C . THR A 1 104 ? -12.168 -0.247 21.771 1.00 90.12 104 THR A C 1
ATOM 800 O O . THR A 1 104 ? -13.180 -0.168 22.472 1.00 90.12 104 THR A O 1
ATOM 803 N N . ASN A 1 105 ? -11.389 -1.333 21.781 1.00 89.31 105 ASN A N 1
ATOM 804 C CA . ASN A 1 105 ? -11.615 -2.467 22.676 1.00 89.31 105 ASN A CA 1
ATOM 805 C C . ASN A 1 105 ? -11.366 -2.091 24.140 1.00 89.31 105 ASN A C 1
ATOM 807 O O . ASN A 1 105 ? -12.194 -2.433 24.984 1.00 89.31 105 ASN A O 1
ATOM 811 N N . ASP A 1 106 ? -10.291 -1.354 24.425 1.00 91.50 106 ASP A N 1
ATOM 812 C CA . ASP A 1 106 ? -9.974 -0.877 25.775 1.00 91.50 106 ASP A CA 1
ATOM 813 C C . ASP A 1 106 ? -11.089 0.042 26.303 1.00 91.50 106 ASP A C 1
ATOM 815 O O . ASP A 1 106 ? -11.623 -0.185 27.389 1.00 91.50 106 ASP A O 1
ATOM 819 N N . GLN A 1 107 ? -11.541 1.001 25.485 1.00 89.25 107 GLN A N 1
ATOM 820 C CA . GLN A 1 107 ? -12.678 1.869 25.815 1.00 89.25 107 GLN A CA 1
ATOM 821 C C . GLN A 1 107 ? -13.979 1.080 26.007 1.00 89.25 107 GLN A C 1
ATOM 823 O O . GLN A 1 107 ? -14.759 1.366 26.911 1.00 89.25 107 GLN A O 1
ATOM 828 N N . SER A 1 108 ? -14.224 0.055 25.186 1.00 86.25 108 SER A N 1
ATOM 829 C CA . SER A 1 108 ? -15.411 -0.799 25.329 1.00 86.25 108 SER A CA 1
ATOM 830 C C . SER A 1 108 ? -15.393 -1.608 26.630 1.00 86.25 108 SER A C 1
ATOM 832 O O . SER A 1 108 ? -16.456 -1.849 27.211 1.00 86.25 108 SER A O 1
ATOM 834 N N . ALA A 1 109 ? -14.211 -2.034 27.088 1.00 89.12 109 ALA A N 1
ATOM 835 C CA . ALA A 1 109 ? -14.038 -2.720 28.365 1.00 89.12 109 ALA A CA 1
ATOM 836 C C . ALA A 1 109 ? -14.268 -1.767 29.545 1.00 89.12 109 ALA A C 1
ATOM 838 O O . ALA A 1 109 ? -14.996 -2.119 30.471 1.00 89.12 109 ALA A O 1
ATOM 839 N N . GLU A 1 110 ? -13.733 -0.547 29.476 1.00 91.38 110 GLU A N 1
ATOM 840 C CA . GLU A 1 110 ? -13.933 0.490 30.494 1.00 91.38 110 GLU A CA 1
ATOM 841 C C . GLU A 1 110 ? -15.408 0.892 30.622 1.00 91.38 110 GLU A C 1
ATOM 843 O O . GLU A 1 110 ? -15.977 0.820 31.709 1.00 91.38 110 GLU A O 1
ATOM 848 N N . VAL A 1 111 ? -16.065 1.225 29.506 1.00 88.50 111 VAL A N 1
ATOM 849 C CA . VAL A 1 111 ? -17.504 1.545 29.467 1.00 88.50 111 VAL A CA 1
ATOM 850 C C . VAL A 1 111 ? -18.338 0.345 29.936 1.00 88.50 111 VAL A C 1
ATOM 852 O O . VAL A 1 111 ? -19.381 0.512 30.566 1.00 88.50 111 VAL A O 1
ATOM 855 N N . GLY A 1 112 ? -17.880 -0.883 29.670 1.00 84.31 112 GLY A N 1
ATOM 856 C CA . GLY A 1 112 ? -18.476 -2.102 30.218 1.00 84.31 112 GLY A CA 1
ATOM 857 C C . GLY A 1 112 ? -18.409 -2.173 31.741 1.00 84.31 112 GLY A C 1
ATOM 858 O O . GLY A 1 112 ? -19.437 -2.392 32.376 1.00 84.31 112 GLY A O 1
ATOM 859 N N . ALA A 1 113 ? -17.234 -1.930 32.317 1.00 88.12 113 ALA A N 1
ATOM 860 C CA . ALA A 1 113 ? -17.043 -1.903 33.763 1.00 88.12 113 ALA A CA 1
ATOM 861 C C . ALA A 1 113 ? -17.846 -0.773 34.430 1.00 88.12 113 ALA A C 1
ATOM 863 O O . ALA A 1 113 ? -18.438 -0.980 35.486 1.00 88.12 113 ALA A O 1
ATOM 864 N N . GLN A 1 114 ? -17.927 0.402 33.796 1.00 85.88 114 GLN A N 1
ATOM 865 C CA . GLN A 1 114 ? -18.756 1.516 34.269 1.00 85.88 114 GLN A CA 1
ATOM 866 C C . GLN A 1 114 ? -20.248 1.167 34.252 1.00 85.88 114 GLN A C 1
ATOM 868 O O . GLN A 1 114 ? -20.964 1.494 35.196 1.00 85.88 114 GLN A O 1
ATOM 873 N N . LEU A 1 115 ? -20.724 0.474 33.213 1.00 84.50 115 LEU A N 1
ATOM 874 C CA . LEU A 1 115 ? -22.113 0.025 33.141 1.00 84.50 115 LEU A CA 1
ATOM 875 C C . LEU A 1 115 ? -22.433 -0.981 34.253 1.00 84.50 115 LEU A C 1
ATOM 877 O O . LEU A 1 115 ? -23.464 -0.856 34.911 1.00 84.50 115 LEU A O 1
ATOM 881 N N . GLU A 1 116 ? -21.550 -1.953 34.490 1.00 85.06 116 GLU A N 1
ATOM 882 C CA . GLU A 1 116 ? -21.701 -2.915 35.589 1.00 85.06 116 GLU A CA 1
ATOM 883 C C . GLU A 1 116 ? -21.707 -2.212 36.952 1.00 85.06 116 GLU A C 1
ATOM 885 O O . GLU A 1 116 ? -22.588 -2.478 37.768 1.00 85.06 116 GLU A O 1
ATOM 890 N N . ALA A 1 117 ? -20.800 -1.255 37.170 1.00 85.44 117 ALA A N 1
ATOM 891 C CA . ALA A 1 117 ? -20.745 -0.463 38.396 1.00 85.44 117 ALA A CA 1
ATOM 892 C C . ALA A 1 117 ? -22.030 0.350 38.628 1.00 85.44 117 ALA A C 1
ATOM 894 O O . ALA A 1 117 ? -22.576 0.312 39.727 1.00 85.44 117 ALA A O 1
ATOM 895 N N . LEU A 1 118 ? -22.562 1.020 37.598 1.00 82.62 118 LEU A N 1
ATOM 896 C CA . LEU A 1 118 ? -23.825 1.771 37.680 1.00 82.62 118 LEU A CA 1
ATOM 897 C C . LEU A 1 118 ? -25.037 0.876 37.961 1.00 82.62 118 LEU A C 1
ATOM 899 O O . LEU A 1 118 ? -25.998 1.324 38.582 1.00 82.62 118 LEU A O 1
ATOM 903 N N . THR A 1 119 ? -24.997 -0.379 37.509 1.00 79.38 119 THR A N 1
ATOM 904 C CA . THR A 1 119 ? -26.076 -1.353 37.740 1.00 79.38 119 THR A CA 1
ATOM 905 C C . THR A 1 119 ? -26.023 -1.940 39.158 1.00 79.38 119 THR A C 1
ATOM 907 O O . THR A 1 119 ? -27.043 -2.390 39.672 1.00 79.38 119 THR A O 1
ATOM 910 N N . LEU A 1 120 ? -24.842 -1.950 39.785 1.00 82.31 120 LEU A N 1
ATOM 911 C CA . LEU A 1 120 ? -24.604 -2.471 41.137 1.00 82.31 120 LEU A CA 1
ATOM 912 C C . LEU A 1 120 ? -24.640 -1.390 42.229 1.00 82.31 120 LEU A C 1
ATOM 914 O O . LEU A 1 120 ? -24.718 -1.735 43.406 1.00 82.31 120 LEU A O 1
ATOM 918 N N . ALA A 1 121 ? -24.546 -0.110 41.863 1.00 78.12 121 ALA A N 1
ATOM 919 C CA . ALA A 1 121 ? -24.567 1.001 42.805 1.00 78.12 121 ALA A CA 1
ATOM 920 C C . ALA A 1 121 ? -25.966 1.196 43.413 1.00 78.12 121 ALA A C 1
ATOM 922 O O . ALA A 1 121 ? -26.962 1.268 42.686 1.00 78.12 121 ALA A O 1
ATOM 923 N N . GLU A 1 122 ? -26.031 1.313 44.743 1.00 71.12 122 GLU A N 1
ATOM 924 C CA . GLU A 1 122 ? -27.223 1.831 45.414 1.00 71.12 122 GLU A CA 1
ATOM 925 C C . GLU A 1 122 ? -27.284 3.356 45.232 1.00 71.12 122 GLU A C 1
ATOM 927 O O . GLU A 1 122 ? -26.246 4.015 45.350 1.00 71.12 122 GLU A O 1
ATOM 932 N N . PRO A 1 123 ? -28.464 3.919 44.922 1.00 65.62 123 PRO A N 1
ATOM 933 C CA . PRO A 1 123 ? -28.619 5.356 44.747 1.00 65.62 123 PRO A CA 1
ATOM 934 C C . PRO A 1 123 ? -28.339 6.089 46.064 1.00 65.62 123 PRO A C 1
ATOM 936 O O . PRO A 1 123 ? -28.849 5.711 47.121 1.00 65.62 123 PRO A O 1
ATOM 939 N N . ASP A 1 124 ? -27.519 7.136 45.990 1.00 70.56 124 ASP A N 1
ATOM 940 C CA . ASP A 1 124 ? -27.231 8.011 47.128 1.00 70.56 124 ASP A CA 1
ATOM 941 C C . ASP A 1 124 ? -28.489 8.815 47.517 1.00 70.56 124 ASP A C 1
ATOM 943 O O . ASP A 1 124 ? -29.375 9.021 46.688 1.00 70.56 124 ASP A O 1
ATOM 947 N N . GLU A 1 125 ? -28.580 9.339 48.747 1.00 63.66 125 GLU A N 1
ATOM 948 C CA . GLU A 1 125 ? -29.788 10.045 49.243 1.00 63.66 125 GLU A CA 1
ATOM 949 C C . GLU A 1 125 ? -30.185 11.276 48.393 1.00 63.66 125 GLU A C 1
ATOM 951 O O . GLU A 1 125 ? -31.296 11.797 48.516 1.00 63.66 125 GLU A O 1
ATOM 956 N N . SER A 1 126 ? -29.281 11.748 47.529 1.00 72.19 126 SER A N 1
ATOM 957 C CA . SER A 1 126 ? -29.477 12.886 46.626 1.00 72.19 126 SER A CA 1
ATOM 958 C C . SER A 1 126 ? -29.748 12.517 45.162 1.00 72.19 126 SER A C 1
ATOM 960 O O . SER A 1 126 ? -30.125 13.398 44.387 1.00 72.19 126 SER A O 1
ATOM 962 N N . GLU A 1 127 ? -29.585 11.249 44.776 1.00 73.50 127 GLU A N 1
ATOM 963 C CA . GLU A 1 127 ? -29.745 10.786 43.397 1.00 73.50 127 GLU A CA 1
ATOM 964 C C . GLU A 1 127 ? -31.096 10.099 43.207 1.00 73.50 127 GLU A C 1
ATOM 966 O O . GLU A 1 127 ? -31.516 9.254 43.998 1.00 73.50 127 GLU A O 1
ATOM 971 N N . THR A 1 128 ? -31.809 10.455 42.139 1.00 75.50 128 THR A N 1
ATOM 972 C CA . THR A 1 128 ? -33.084 9.803 41.831 1.00 75.50 128 THR A CA 1
ATOM 973 C C . THR A 1 128 ? -32.873 8.570 40.954 1.00 75.50 128 THR A C 1
ATOM 975 O O . THR A 1 128 ? -31.951 8.512 40.139 1.00 75.50 128 THR A O 1
ATOM 978 N N . GLU A 1 129 ? -33.793 7.603 41.018 1.00 76.44 129 GLU A N 1
ATOM 979 C CA . GLU A 1 129 ? -33.820 6.465 40.079 1.00 76.44 129 GLU A CA 1
ATOM 980 C C . GLU A 1 129 ? -33.826 6.923 38.603 1.00 76.44 129 GLU A C 1
ATOM 982 O O . GLU A 1 129 ? -33.321 6.229 37.718 1.00 76.44 129 GLU A O 1
ATOM 987 N N . ALA A 1 130 ? -34.372 8.114 38.324 1.00 80.88 130 ALA A N 1
ATOM 988 C CA . ALA A 1 130 ? -34.361 8.713 36.994 1.00 80.88 130 ALA A CA 1
ATOM 989 C C . ALA A 1 130 ? -32.950 9.139 36.550 1.00 80.88 130 ALA A C 1
ATOM 991 O O . ALA A 1 130 ? -32.617 8.986 35.369 1.00 80.88 130 ALA A O 1
ATOM 992 N N . ASP A 1 131 ? -32.114 9.617 37.475 1.00 79.00 131 ASP A N 1
ATOM 993 C CA . ASP A 1 131 ? -30.725 10.003 37.210 1.00 79.00 131 ASP A CA 1
ATOM 994 C C . ASP A 1 131 ? -29.865 8.765 36.922 1.00 79.00 131 ASP A C 1
ATOM 996 O O . ASP A 1 131 ? -29.166 8.717 35.904 1.00 79.00 131 ASP A O 1
ATOM 1000 N N . GLN A 1 132 ? -30.019 7.704 37.723 1.00 78.62 132 GLN A N 1
ATOM 1001 C CA . GLN A 1 132 ? -29.345 6.418 37.509 1.00 78.62 132 GLN A CA 1
ATOM 1002 C C . GLN A 1 132 ? -29.758 5.763 36.179 1.00 78.62 132 GLN A C 1
ATOM 1004 O O . GLN A 1 132 ? -28.912 5.294 35.405 1.00 78.62 132 GLN A O 1
ATOM 1009 N N . ALA A 1 133 ? -31.056 5.774 35.852 1.00 81.50 133 ALA A N 1
A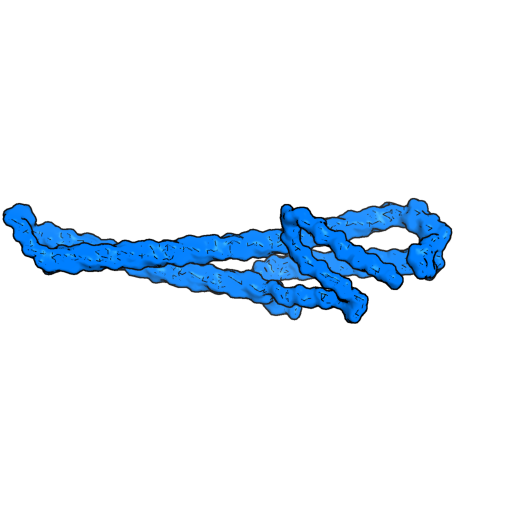TOM 1010 C CA . ALA A 1 133 ? -31.561 5.262 34.579 1.00 81.50 133 ALA A CA 1
ATOM 1011 C C . ALA A 1 133 ? -31.047 6.079 33.378 1.00 81.50 133 ALA A C 1
ATOM 1013 O O . ALA A 1 133 ? -30.733 5.515 32.323 1.00 81.50 133 ALA A O 1
ATOM 1014 N N . SER A 1 134 ? -30.932 7.402 33.529 1.00 84.81 134 SER A N 1
ATOM 1015 C CA . SER A 1 134 ? -30.381 8.297 32.507 1.00 84.81 134 SER A CA 1
ATOM 1016 C C . SER A 1 134 ? -28.897 8.016 32.246 1.00 84.81 134 SER A C 1
ATOM 1018 O O . SER A 1 134 ? -28.508 7.815 31.088 1.00 84.81 134 SER A O 1
ATOM 1020 N N . ALA A 1 135 ? -28.090 7.906 33.309 1.00 81.62 135 ALA A N 1
ATOM 1021 C CA . ALA A 1 135 ? -26.663 7.593 33.234 1.00 81.62 135 ALA A CA 1
ATOM 1022 C C . ALA A 1 135 ? -26.418 6.222 32.583 1.00 81.62 135 ALA A C 1
ATOM 1024 O O . ALA A 1 135 ? -25.675 6.113 31.605 1.00 81.62 135 ALA A O 1
ATOM 1025 N N . THR A 1 136 ? -27.147 5.193 33.021 1.00 82.12 136 THR A N 1
ATOM 1026 C CA . THR A 1 136 ? -27.080 3.838 32.446 1.00 82.12 136 THR A CA 1
ATOM 1027 C C . THR A 1 136 ? -27.413 3.845 30.950 1.00 82.12 136 THR A C 1
ATOM 1029 O O . THR A 1 136 ? -26.715 3.240 30.133 1.00 82.12 136 THR A O 1
ATOM 1032 N N . LYS A 1 137 ? -28.450 4.590 30.543 1.00 86.31 137 LYS A N 1
ATOM 1033 C CA . LYS A 1 137 ? -28.843 4.727 29.131 1.00 86.31 137 LYS A CA 1
ATOM 1034 C C . LYS A 1 137 ? -27.810 5.492 28.299 1.00 86.31 137 LYS A C 1
ATOM 1036 O O . LYS A 1 137 ? -27.718 5.274 27.089 1.00 86.31 137 LYS A O 1
ATOM 1041 N N . GLN A 1 138 ? -27.068 6.422 28.890 1.00 85.38 138 GLN A N 1
ATOM 1042 C CA . GLN A 1 138 ? -25.985 7.132 28.212 1.00 85.38 138 GLN A CA 1
ATOM 1043 C C . GLN A 1 138 ? -24.784 6.213 27.973 1.00 85.38 138 GLN A C 1
ATOM 1045 O O . GLN A 1 138 ? -24.374 6.064 26.823 1.00 85.38 138 GLN A O 1
ATOM 1050 N N . VAL A 1 139 ? -24.316 5.516 29.009 1.00 81.69 139 VAL A N 1
ATOM 1051 C CA . VAL A 1 139 ? -23.201 4.555 28.924 1.00 81.69 139 VAL A CA 1
ATOM 1052 C C . VAL A 1 139 ? -23.531 3.411 27.953 1.00 81.69 139 VAL A C 1
ATOM 1054 O O . VAL A 1 139 ? -22.714 3.033 27.115 1.00 81.69 139 VAL A O 1
ATOM 1057 N N . ALA A 1 140 ? -24.774 2.916 27.956 1.00 81.75 140 ALA A N 1
ATOM 1058 C CA . ALA A 1 140 ? -25.226 1.909 26.993 1.00 81.75 140 ALA A CA 1
ATOM 1059 C C . ALA A 1 140 ? -25.214 2.412 25.533 1.00 81.75 140 ALA A C 1
ATOM 1061 O O . ALA A 1 140 ? -24.892 1.649 24.617 1.00 81.75 140 ALA A O 1
ATOM 1062 N N . ARG A 1 141 ? -25.549 3.690 25.295 1.00 85.75 141 ARG A N 1
ATOM 1063 C CA . ARG A 1 141 ? -25.455 4.308 23.959 1.00 85.75 141 ARG A CA 1
ATOM 1064 C C . ARG A 1 141 ? -24.005 4.428 23.503 1.00 85.75 141 ARG A C 1
ATOM 1066 O O . ARG A 1 141 ? -23.718 4.130 22.347 1.00 85.75 141 ARG A O 1
ATOM 1073 N N . GLU A 1 142 ? -23.113 4.818 24.402 1.00 85.06 142 GLU A N 1
ATOM 1074 C CA . GLU A 1 142 ? -21.684 4.945 24.119 1.00 85.06 142 GLU A CA 1
ATOM 1075 C C . GLU A 1 142 ? -21.053 3.585 23.791 1.00 85.06 142 GLU A C 1
ATOM 1077 O O . GLU A 1 142 ? -20.402 3.439 22.757 1.00 85.06 142 GLU A O 1
ATOM 1082 N N . ARG A 1 143 ? -21.376 2.541 24.566 1.00 81.44 143 ARG A N 1
ATOM 1083 C CA . ARG A 1 143 ? -20.973 1.155 24.274 1.00 81.44 143 ARG A CA 1
ATOM 1084 C C . ARG A 1 143 ? -21.440 0.695 22.894 1.00 81.44 143 ARG A C 1
ATOM 1086 O O . ARG A 1 143 ? -20.689 0.048 22.167 1.00 81.44 143 ARG A O 1
ATOM 1093 N N . LYS A 1 144 ? -22.684 1.018 22.526 1.00 86.44 144 LYS A N 1
ATOM 1094 C CA . LYS A 1 144 ? -23.224 0.684 21.203 1.00 86.44 144 LYS A CA 1
ATOM 1095 C C . LYS A 1 144 ? -22.447 1.394 20.089 1.00 86.44 144 LYS A C 1
ATOM 1097 O O . LYS A 1 144 ? -22.075 0.744 19.117 1.00 86.44 144 LYS A O 1
ATOM 1102 N N . ALA A 1 145 ? -22.163 2.687 20.250 1.00 83.94 145 ALA A N 1
ATOM 1103 C CA . ALA A 1 145 ? -21.394 3.465 19.280 1.00 83.94 145 ALA A CA 1
ATOM 1104 C C . ALA A 1 145 ? -19.956 2.939 19.114 1.00 83.94 145 ALA A C 1
ATOM 1106 O O . ALA A 1 145 ? -19.468 2.825 17.991 1.00 83.94 145 ALA A O 1
ATOM 1107 N N . LEU A 1 146 ? -19.294 2.547 20.209 1.00 85.44 146 LEU A N 1
ATOM 1108 C CA . LEU A 1 146 ? -17.972 1.910 20.160 1.00 85.44 146 LEU A CA 1
ATOM 1109 C C . LEU A 1 146 ? -18.010 0.565 19.418 1.00 85.44 146 LEU A C 1
ATOM 1111 O O . LEU A 1 146 ? -17.118 0.277 18.621 1.00 85.44 146 LEU A O 1
ATOM 1115 N N . GLY A 1 147 ? -19.070 -0.227 19.610 1.00 81.88 147 GLY A N 1
ATOM 1116 C CA . GLY A 1 147 ? -19.289 -1.463 18.855 1.00 81.88 147 GLY A CA 1
ATOM 1117 C C . GLY A 1 147 ? -19.447 -1.229 17.348 1.00 81.88 147 GLY A C 1
ATOM 1118 O O . GLY A 1 147 ? -18.844 -1.942 16.547 1.00 81.88 147 GLY A O 1
ATOM 1119 N N . GLU A 1 148 ? -20.205 -0.205 16.951 1.00 87.88 148 GLU A N 1
ATOM 1120 C CA . GLU A 1 148 ? -20.354 0.196 15.543 1.00 87.88 148 GLU A CA 1
ATOM 1121 C C . GLU A 1 148 ? -19.024 0.684 14.943 1.00 87.88 148 GLU A C 1
ATOM 1123 O O . GLU A 1 148 ? -18.650 0.268 13.846 1.00 87.88 148 GLU A O 1
ATOM 1128 N N . SER A 1 149 ? -18.267 1.493 15.692 1.00 83.69 149 SER A N 1
ATOM 1129 C CA . SER A 1 149 ? -16.929 1.960 15.305 1.00 83.69 149 SER A CA 1
ATOM 1130 C C . SER A 1 149 ? -15.955 0.797 15.087 1.00 83.69 149 SER A C 1
ATOM 1132 O O . SER A 1 149 ? -15.240 0.746 14.085 1.00 83.69 149 SER A O 1
ATOM 1134 N N . ARG A 1 150 ? -15.975 -0.196 15.983 1.00 85.69 150 ARG A N 1
ATOM 1135 C CA . ARG A 1 150 ? -15.150 -1.400 15.863 1.00 85.69 150 ARG A CA 1
ATOM 1136 C C . ARG A 1 150 ? -15.449 -2.177 14.582 1.00 85.69 150 ARG A C 1
ATOM 1138 O O . ARG A 1 150 ? -14.509 -2.541 13.881 1.00 85.69 150 ARG A O 1
ATOM 1145 N N . MET A 1 151 ? -16.724 -2.416 14.266 1.00 87.44 151 MET A N 1
ATOM 1146 C CA . MET A 1 151 ? -17.103 -3.116 13.030 1.00 87.44 151 MET A CA 1
ATOM 1147 C C . MET A 1 151 ? -16.588 -2.376 11.791 1.00 87.44 151 MET A C 1
ATOM 1149 O O . MET A 1 151 ? -16.076 -3.000 10.865 1.00 87.44 151 MET A O 1
ATOM 1153 N N . LEU A 1 152 ? -16.658 -1.042 11.800 1.00 89.44 152 LEU A N 1
ATOM 1154 C CA . LEU A 1 152 ? -16.141 -0.215 10.713 1.00 89.44 152 LEU A CA 1
ATOM 1155 C C . LEU A 1 152 ? -14.615 -0.330 10.581 1.00 89.44 152 LEU A C 1
ATOM 1157 O O . LEU A 1 152 ? -14.098 -0.416 9.468 1.00 89.44 152 LEU A O 1
ATOM 1161 N N . PHE A 1 153 ? -13.875 -0.369 11.692 1.00 84.88 153 PHE A N 1
ATOM 1162 C CA . PHE A 1 153 ? -12.429 -0.596 11.648 1.00 84.88 153 PHE A CA 1
ATOM 1163 C C . PHE A 1 153 ? -12.061 -2.005 11.171 1.00 84.88 153 PHE A C 1
ATOM 1165 O O . PHE A 1 153 ? -11.086 -2.149 10.436 1.00 84.88 153 PHE A O 1
ATOM 1172 N N . GLU A 1 154 ? -12.833 -3.031 11.533 1.00 86.44 154 GLU A N 1
ATOM 1173 C CA . GLU A 1 154 ? -12.650 -4.401 11.034 1.00 86.44 154 GLU A CA 1
ATOM 1174 C C . GLU A 1 154 ? -12.908 -4.487 9.515 1.00 86.44 154 GLU A C 1
ATOM 1176 O O . GLU A 1 154 ? -12.119 -5.093 8.783 1.00 86.44 154 GLU A O 1
ATOM 1181 N N . GLU A 1 155 ? -13.949 -3.817 9.011 1.00 89.38 155 GLU A N 1
ATOM 1182 C CA . GLU A 1 155 ? -14.211 -3.695 7.571 1.00 89.38 155 GLU A CA 1
ATOM 1183 C C . GLU A 1 155 ? -13.063 -2.967 6.858 1.00 89.38 155 GLU A C 1
ATOM 1185 O O . GLU A 1 155 ? -12.530 -3.450 5.854 1.00 89.38 155 GLU A O 1
ATOM 1190 N N . LEU A 1 156 ? -12.620 -1.836 7.410 1.00 85.25 156 LEU A N 1
ATOM 1191 C CA . LEU A 1 156 ? -11.505 -1.069 6.864 1.00 85.25 156 LEU A CA 1
ATOM 1192 C C . LEU A 1 156 ? -10.205 -1.888 6.848 1.00 85.25 156 LEU A C 1
ATOM 1194 O O . LEU A 1 156 ? -9.452 -1.825 5.874 1.00 85.25 156 LEU A O 1
ATOM 1198 N N . LEU A 1 157 ? -9.949 -2.685 7.887 1.00 84.12 157 LEU A N 1
ATOM 1199 C CA . LEU A 1 157 ? -8.800 -3.584 7.951 1.00 84.12 157 LEU A CA 1
ATOM 1200 C C . LEU A 1 157 ? -8.855 -4.635 6.835 1.00 84.12 157 LEU A C 1
ATOM 1202 O O . LEU A 1 157 ? -7.850 -4.854 6.160 1.00 84.12 157 LEU A O 1
ATOM 1206 N N . SER A 1 158 ? -10.023 -5.231 6.587 1.00 83.06 158 SER A N 1
ATOM 1207 C CA . SER A 1 158 ? -10.232 -6.187 5.489 1.00 83.06 158 SER A CA 1
ATOM 1208 C C . SER A 1 158 ? -9.941 -5.565 4.115 1.00 83.06 158 SER A C 1
ATOM 1210 O O . SER A 1 158 ? -9.248 -6.155 3.274 1.00 83.06 158 SER A O 1
ATOM 1212 N N . VAL A 1 159 ? -10.386 -4.322 3.896 1.00 82.50 159 VAL A N 1
ATOM 1213 C CA . VAL A 1 159 ? -10.089 -3.564 2.670 1.00 82.50 159 VAL A CA 1
ATOM 1214 C C . VAL A 1 159 ? -8.585 -3.309 2.529 1.00 82.50 159 VAL A C 1
ATOM 1216 O O . VAL A 1 159 ? -8.021 -3.529 1.453 1.00 82.50 159 VAL A O 1
ATOM 1219 N N . ILE A 1 160 ? -7.908 -2.899 3.606 1.00 77.00 160 ILE A N 1
ATOM 1220 C CA . ILE A 1 160 ? -6.456 -2.661 3.611 1.00 77.00 160 ILE A CA 1
ATOM 1221 C C . ILE A 1 160 ? -5.683 -3.955 3.333 1.00 77.00 160 ILE A C 1
ATOM 1223 O O . ILE A 1 160 ? -4.756 -3.948 2.525 1.00 77.00 160 ILE A O 1
ATOM 1227 N N . GLN A 1 161 ? -6.076 -5.077 3.936 1.00 81.31 161 GLN A N 1
ATOM 1228 C CA . GLN A 1 161 ? -5.450 -6.381 3.701 1.00 81.31 161 GLN A CA 1
ATOM 1229 C C . GLN A 1 161 ? -5.636 -6.850 2.256 1.00 81.31 161 GLN A C 1
ATOM 1231 O O . GLN A 1 161 ? -4.697 -7.364 1.645 1.00 81.31 161 GLN A O 1
ATOM 1236 N N . THR A 1 162 ? -6.811 -6.608 1.675 1.00 79.62 162 THR A N 1
ATOM 1237 C CA . THR A 1 162 ? -7.074 -6.870 0.255 1.00 79.62 162 THR A CA 1
ATOM 1238 C C . THR A 1 162 ? -6.170 -6.012 -0.635 1.00 79.62 162 THR A C 1
ATOM 1240 O O . THR A 1 162 ? -5.538 -6.523 -1.562 1.00 79.62 162 THR A O 1
ATOM 1243 N N . ALA A 1 163 ? -6.023 -4.720 -0.324 1.00 71.62 163 ALA A N 1
ATOM 1244 C CA . ALA A 1 163 ? -5.094 -3.833 -1.023 1.00 71.62 163 ALA A CA 1
ATOM 1245 C C . ALA A 1 163 ? -3.629 -4.290 -0.876 1.00 71.62 163 ALA A C 1
ATOM 1247 O O . ALA A 1 163 ? -2.874 -4.272 -1.848 1.00 71.62 163 ALA A O 1
ATOM 1248 N N . ALA A 1 164 ? -3.232 -4.772 0.305 1.00 71.12 164 ALA A N 1
ATOM 1249 C CA . ALA A 1 164 ? -1.899 -5.311 0.565 1.00 71.12 164 ALA A CA 1
ATOM 1250 C C . ALA A 1 164 ? -1.624 -6.599 -0.226 1.00 71.12 164 ALA A C 1
ATOM 1252 O O . ALA A 1 164 ? -0.543 -6.758 -0.797 1.00 71.12 164 ALA A O 1
ATOM 1253 N N . ALA A 1 165 ? -2.593 -7.516 -0.287 1.00 69.25 165 ALA A N 1
ATOM 1254 C CA . ALA A 1 165 ? -2.501 -8.739 -1.079 1.00 69.25 165 ALA A CA 1
ATOM 1255 C C . ALA A 1 165 ? -2.328 -8.417 -2.569 1.00 69.25 165 ALA A C 1
ATOM 1257 O O . ALA A 1 165 ? -1.456 -8.986 -3.231 1.00 69.25 165 ALA A O 1
ATOM 1258 N N . ASN A 1 166 ? -3.079 -7.432 -3.065 1.00 67.50 166 ASN A N 1
ATOM 1259 C CA . ASN A 1 166 ? -2.933 -6.929 -4.425 1.00 67.50 166 ASN A CA 1
ATOM 1260 C C . ASN A 1 166 ? -1.536 -6.323 -4.652 1.00 67.50 166 ASN A C 1
ATOM 1262 O O . ASN A 1 166 ? -0.859 -6.675 -5.616 1.00 67.50 166 ASN A O 1
ATOM 1266 N N . ALA A 1 167 ? -1.023 -5.504 -3.736 1.00 62.38 167 ALA A N 1
ATOM 1267 C CA . ALA A 1 167 ? 0.326 -4.950 -3.862 1.00 62.38 167 ALA A CA 1
ATOM 1268 C C . ALA A 1 167 ? 1.432 -6.036 -3.859 1.00 62.38 167 ALA A C 1
ATOM 1270 O O . ALA A 1 167 ? 2.398 -5.941 -4.616 1.00 62.38 167 ALA A O 1
ATOM 1271 N N . ARG A 1 168 ? 1.289 -7.099 -3.050 1.00 58.25 168 ARG A N 1
ATOM 1272 C CA . ARG A 1 168 ? 2.281 -8.191 -2.921 1.00 58.25 168 ARG A CA 1
ATOM 1273 C C . ARG A 1 168 ? 2.271 -9.182 -4.085 1.00 58.25 168 ARG A C 1
ATOM 1275 O O . ARG A 1 168 ? 3.330 -9.691 -4.450 1.00 58.25 168 ARG A O 1
ATOM 1282 N N . ALA A 1 169 ? 1.113 -9.436 -4.698 1.00 52.97 169 ALA A N 1
ATOM 1283 C CA . ALA A 1 169 ? 0.990 -10.341 -5.846 1.00 52.97 169 ALA A CA 1
ATOM 1284 C C . ALA A 1 169 ? 1.861 -9.924 -7.056 1.00 52.97 169 ALA A C 1
ATOM 1286 O O . ALA A 1 169 ? 2.146 -10.752 -7.924 1.00 52.97 169 ALA A O 1
ATOM 1287 N N . GLY A 1 170 ? 2.345 -8.675 -7.089 1.00 50.72 170 GLY A N 1
ATOM 1288 C CA . GLY A 1 170 ? 3.236 -8.151 -8.124 1.00 50.72 170 GLY A CA 1
ATOM 1289 C C . GLY A 1 170 ? 4.742 -8.382 -7.936 1.00 50.72 170 GLY A C 1
ATOM 1290 O O . GLY A 1 170 ? 5.502 -8.086 -8.854 1.00 50.72 170 GLY A O 1
ATOM 1291 N N . GLN A 1 171 ? 5.219 -8.915 -6.801 1.00 47.53 171 GLN A N 1
ATOM 1292 C CA . GLN A 1 171 ? 6.648 -8.822 -6.422 1.00 47.53 171 GLN A CA 1
ATOM 1293 C C . GLN A 1 171 ? 7.533 -10.054 -6.707 1.00 47.53 171 GLN A C 1
ATOM 1295 O O . GLN A 1 171 ? 8.616 -10.189 -6.145 1.00 47.53 171 GLN A O 1
ATOM 1300 N N . GLY A 1 172 ? 7.15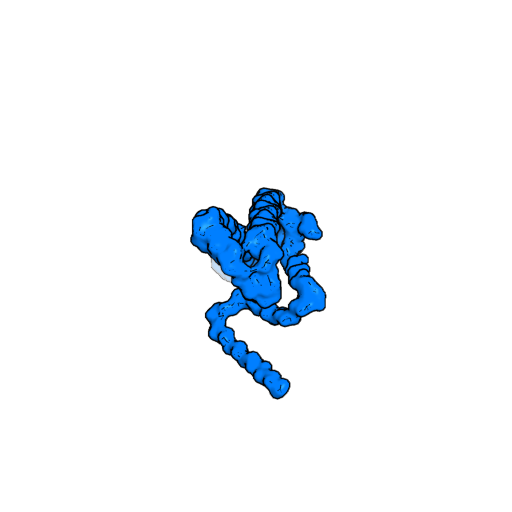0 -10.946 -7.619 1.00 39.19 172 GLY A N 1
ATOM 1301 C CA . GLY A 1 172 ? 7.961 -12.126 -7.954 1.00 39.19 172 GLY A CA 1
ATOM 1302 C C . GLY A 1 172 ? 8.688 -12.021 -9.293 1.00 39.19 172 GLY A C 1
ATOM 1303 O O . GLY A 1 172 ? 8.412 -12.839 -10.167 1.00 39.19 172 GLY A O 1
ATOM 1304 N N . THR A 1 173 ? 9.576 -11.045 -9.502 1.00 38.41 173 THR A N 1
ATOM 1305 C CA . THR A 1 173 ? 10.443 -11.065 -10.697 1.00 38.41 173 THR A CA 1
ATOM 1306 C C . THR A 1 173 ? 11.804 -11.641 -10.324 1.00 38.41 173 THR A C 1
ATOM 1308 O O . THR A 1 173 ? 12.738 -10.911 -10.010 1.00 38.41 173 THR A O 1
ATOM 1311 N N . THR A 1 174 ? 11.929 -12.970 -10.354 1.00 35.84 174 THR A N 1
ATOM 1312 C CA . THR A 1 174 ? 13.242 -13.623 -10.401 1.00 35.84 174 THR A CA 1
ATOM 1313 C C . THR A 1 174 ? 13.856 -13.315 -11.763 1.00 35.84 174 THR A C 1
ATOM 1315 O O . THR A 1 174 ? 13.518 -13.935 -12.770 1.00 35.84 174 THR A O 1
ATOM 1318 N N . VAL A 1 175 ? 14.725 -12.308 -11.813 1.00 38.12 175 VAL A N 1
ATOM 1319 C CA . VAL A 1 175 ? 15.521 -12.009 -13.004 1.00 38.12 175 VAL A CA 1
ATOM 1320 C C . VAL A 1 175 ? 16.747 -12.915 -12.972 1.00 38.12 175 VAL A C 1
ATOM 1322 O O . VAL A 1 175 ? 17.756 -12.608 -12.344 1.00 38.12 175 VAL A O 1
ATOM 1325 N N . THR A 1 176 ? 16.651 -14.065 -13.633 1.00 37.19 176 THR A N 1
ATOM 1326 C CA . THR A 1 176 ? 17.811 -14.920 -13.890 1.00 37.19 176 THR A CA 1
ATOM 1327 C C . THR A 1 176 ? 18.626 -14.287 -15.015 1.00 37.19 176 THR A C 1
ATOM 1329 O O . THR A 1 176 ? 18.253 -14.359 -16.186 1.00 37.19 176 THR A O 1
ATOM 1332 N N . PHE A 1 177 ? 19.740 -13.639 -14.673 1.00 38.91 177 PHE A N 1
ATOM 1333 C CA . PHE A 1 177 ? 20.784 -13.367 -15.658 1.00 38.91 177 PHE A CA 1
ATOM 1334 C C . PHE A 1 177 ? 21.348 -14.718 -16.107 1.00 38.91 177 PHE A C 1
ATOM 1336 O O . PHE A 1 177 ? 21.502 -15.613 -15.281 1.00 38.91 177 PHE A O 1
ATOM 1343 N N . GLY A 1 178 ? 21.551 -14.888 -17.418 1.00 40.09 178 GLY A N 1
ATOM 1344 C CA . GLY A 1 178 ? 21.872 -16.173 -18.048 1.00 40.09 178 GLY A CA 1
ATOM 1345 C C . GLY A 1 178 ? 22.956 -16.994 -17.336 1.00 40.09 178 GLY A C 1
ATOM 1346 O O . GLY A 1 178 ? 23.751 -16.469 -16.563 1.00 40.09 178 GLY A O 1
ATOM 1347 N N . SER A 1 179 ? 22.995 -18.289 -17.654 1.00 46.31 179 SER A N 1
ATOM 1348 C CA . SER A 1 179 ? 23.644 -19.397 -16.927 1.00 46.31 179 SER A CA 1
ATOM 1349 C C . SER A 1 179 ? 25.132 -19.272 -16.547 1.00 46.31 179 SER A C 1
ATOM 1351 O O . SER A 1 179 ? 25.660 -20.209 -15.962 1.00 46.31 179 SER A O 1
ATOM 1353 N N . ASN A 1 180 ? 25.810 -18.164 -16.861 1.00 40.69 180 ASN A N 1
ATOM 1354 C CA . ASN A 1 180 ? 27.254 -17.983 -16.694 1.00 40.69 180 ASN A CA 1
ATOM 1355 C C . ASN A 1 180 ? 27.672 -16.731 -15.897 1.00 40.69 180 ASN A C 1
ATOM 1357 O O . ASN A 1 180 ? 28.868 -16.481 -15.795 1.00 40.69 180 ASN A O 1
ATOM 1361 N N . ASN A 1 181 ? 26.747 -15.951 -15.321 1.00 42.91 181 ASN A N 1
ATOM 1362 C CA . ASN A 1 181 ? 27.114 -14.815 -14.461 1.00 42.91 181 ASN A CA 1
ATOM 1363 C C . ASN A 1 181 ? 26.730 -15.072 -12.999 1.00 42.91 181 ASN A C 1
ATOM 1365 O O . ASN A 1 181 ? 25.559 -15.012 -12.635 1.00 42.91 181 ASN A O 1
ATOM 1369 N N . SER A 1 182 ? 27.731 -15.295 -12.146 1.00 44.00 182 SER A N 1
ATOM 1370 C CA . SER A 1 182 ? 27.588 -15.205 -10.692 1.00 44.00 182 SER A CA 1
ATOM 1371 C C . SER A 1 182 ? 27.827 -13.760 -10.252 1.00 44.00 182 SER A C 1
ATOM 1373 O O . SER A 1 182 ? 28.920 -13.227 -10.439 1.00 44.00 182 SER A O 1
ATOM 1375 N N . GLY A 1 183 ? 26.824 -13.124 -9.657 1.00 47.53 183 GLY A N 1
ATOM 1376 C CA . GLY A 1 183 ? 26.942 -11.797 -9.061 1.00 47.53 183 GLY A CA 1
ATOM 1377 C C . GLY A 1 183 ? 25.955 -11.653 -7.910 1.00 47.53 183 GLY A C 1
ATOM 1378 O O . GLY A 1 183 ? 24.869 -12.228 -7.948 1.00 47.53 183 GLY A O 1
ATOM 1379 N N . GLN A 1 184 ? 26.340 -10.915 -6.872 1.00 44.47 184 GLN A N 1
ATOM 1380 C CA . GLN A 1 184 ? 25.475 -10.642 -5.730 1.00 44.47 184 GLN A CA 1
ATOM 1381 C C . GLN A 1 184 ? 24.714 -9.339 -5.991 1.00 44.47 184 GLN A C 1
ATOM 1383 O O . GLN A 1 184 ? 25.318 -8.276 -6.122 1.00 44.47 184 GLN A O 1
ATOM 1388 N N . GLN A 1 185 ? 23.388 -9.420 -6.108 1.00 50.62 185 GLN A N 1
ATOM 1389 C CA . GLN A 1 185 ? 22.533 -8.244 -6.231 1.00 50.62 185 GLN A CA 1
ATOM 1390 C C . GLN A 1 185 ? 22.158 -7.761 -4.829 1.00 50.62 185 GLN A C 1
ATOM 1392 O O . GLN A 1 185 ? 21.417 -8.428 -4.112 1.00 50.62 185 GLN A O 1
ATOM 1397 N N . VAL A 1 186 ? 22.673 -6.597 -4.444 1.00 38.62 186 VAL A N 1
ATOM 1398 C CA . VAL A 1 186 ? 22.217 -5.871 -3.256 1.00 38.62 186 VAL A CA 1
ATOM 1399 C C . VAL A 1 186 ? 21.239 -4.806 -3.752 1.00 38.62 186 VAL A C 1
ATOM 1401 O O . VAL A 1 186 ? 21.607 -3.961 -4.568 1.00 38.62 186 VAL A O 1
ATOM 1404 N N . GLY A 1 187 ? 19.973 -4.889 -3.329 1.00 50.12 187 GLY A N 1
ATOM 1405 C CA . GLY A 1 187 ? 18.998 -3.810 -3.522 1.00 50.12 187 GLY A CA 1
ATOM 1406 C C . GLY A 1 187 ? 19.465 -2.524 -2.833 1.00 50.12 187 GLY A C 1
ATOM 1407 O O . GLY A 1 187 ? 20.336 -2.589 -1.971 1.00 50.12 187 GLY A O 1
ATOM 1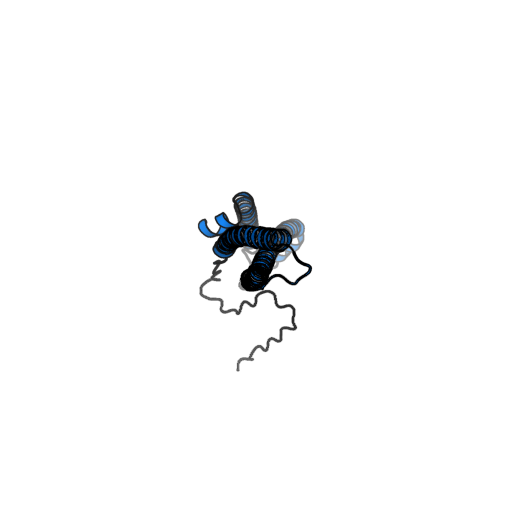408 N N . VAL A 1 188 ? 18.921 -1.374 -3.253 1.00 49.09 188 VAL A N 1
ATOM 1409 C CA . VAL A 1 188 ? 19.370 -0.013 -2.885 1.00 49.09 188 VAL A CA 1
ATOM 1410 C C . VAL A 1 188 ? 19.918 0.053 -1.453 1.00 49.09 188 VAL A C 1
ATOM 1412 O O . VAL A 1 188 ? 19.172 -0.069 -0.485 1.00 49.09 188 VAL A O 1
ATOM 1415 N N . ASN A 1 189 ? 21.236 0.229 -1.336 1.00 38.22 189 ASN A N 1
ATOM 1416 C CA . ASN A 1 189 ? 21.934 0.375 -0.065 1.00 38.22 189 ASN A CA 1
ATOM 1417 C C . ASN A 1 189 ? 22.321 1.846 0.114 1.00 38.22 189 ASN A C 1
ATOM 1419 O O . ASN A 1 189 ? 23.061 2.396 -0.698 1.00 38.22 189 ASN A O 1
ATOM 1423 N N . SER A 1 190 ? 21.818 2.469 1.176 1.00 47.12 190 SER A N 1
ATOM 1424 C CA . SER A 1 190 ? 22.088 3.870 1.520 1.00 47.12 190 SER A CA 1
ATOM 1425 C C . SER A 1 190 ? 23.357 4.059 2.371 1.00 47.12 190 SER A C 1
ATOM 1427 O O . SER A 1 190 ? 23.613 5.165 2.838 1.00 47.12 190 SER A O 1
ATOM 1429 N N . GLY A 1 191 ? 24.133 2.997 2.618 1.00 46.28 191 GLY A N 1
ATOM 1430 C CA . GLY A 1 191 ? 25.383 3.012 3.386 1.00 46.28 191 GLY A CA 1
ATOM 1431 C C . GLY A 1 191 ? 26.630 2.699 2.548 1.00 46.28 191 GLY A C 1
ATOM 1432 O O . GLY A 1 191 ? 26.541 2.246 1.407 1.00 46.28 191 GLY A O 1
ATOM 1433 N N . THR A 1 192 ? 27.818 2.927 3.122 1.00 42.09 192 THR A N 1
ATOM 1434 C CA . THR A 1 192 ? 29.108 2.670 2.457 1.00 42.09 192 THR A CA 1
ATOM 1435 C C . THR A 1 192 ? 29.293 1.177 2.183 1.00 42.09 192 THR A C 1
ATOM 1437 O O . THR A 1 192 ? 29.432 0.376 3.107 1.00 42.09 192 THR A O 1
ATOM 1440 N N . ILE A 1 193 ? 29.327 0.802 0.904 1.00 45.38 193 ILE A N 1
ATOM 1441 C CA . ILE A 1 193 ? 29.624 -0.565 0.468 1.00 45.38 193 ILE A CA 1
ATOM 1442 C C . ILE A 1 193 ? 31.143 -0.733 0.412 1.00 45.38 193 ILE A C 1
ATOM 1444 O O . ILE A 1 193 ? 31.810 -0.058 -0.370 1.00 45.38 193 ILE A O 1
ATOM 1448 N N . SER A 1 194 ? 31.687 -1.648 1.215 1.00 36.28 194 SER A N 1
ATOM 1449 C CA . SER A 1 194 ? 33.084 -2.075 1.106 1.00 36.28 194 SER A CA 1
ATOM 1450 C C . SER A 1 194 ? 33.135 -3.428 0.399 1.00 36.28 194 SER A C 1
ATOM 1452 O O . SER A 1 194 ? 32.537 -4.394 0.873 1.00 36.28 194 SER A O 1
ATOM 1454 N N . ALA A 1 195 ? 33.806 -3.489 -0.752 1.00 46.12 195 ALA A N 1
ATOM 1455 C CA . ALA A 1 195 ? 33.990 -4.713 -1.524 1.00 46.12 195 ALA A CA 1
ATOM 1456 C C . ALA A 1 195 ? 35.477 -5.082 -1.554 1.00 46.12 195 ALA A C 1
ATOM 1458 O O . ALA A 1 195 ? 36.294 -4.344 -2.104 1.00 46.12 195 ALA A O 1
ATOM 1459 N N . THR A 1 196 ? 35.819 -6.238 -0.985 1.00 40.53 196 THR A N 1
ATOM 1460 C CA . THR A 1 196 ? 37.169 -6.807 -1.060 1.00 40.53 196 THR A CA 1
ATOM 1461 C C . THR A 1 196 ? 37.170 -7.901 -2.118 1.00 40.53 196 THR A C 1
ATOM 1463 O O . THR A 1 196 ? 36.573 -8.959 -1.926 1.00 40.53 196 THR A O 1
ATOM 1466 N N . PHE A 1 197 ? 37.828 -7.651 -3.247 1.00 43.19 197 PHE A N 1
ATOM 1467 C CA . PHE A 1 197 ? 38.040 -8.669 -4.272 1.00 43.19 197 PHE A CA 1
ATOM 1468 C C . PHE A 1 197 ? 39.275 -9.489 -3.895 1.00 43.19 197 PHE A C 1
ATOM 1470 O O . PHE A 1 197 ? 40.380 -8.953 -3.826 1.00 43.19 197 PHE A O 1
ATOM 1477 N N . GLY A 1 198 ? 39.080 -10.778 -3.610 1.00 37.69 198 GLY A N 1
ATOM 1478 C CA . GLY A 1 198 ? 40.177 -11.710 -3.364 1.00 37.69 198 GLY A CA 1
ATOM 1479 C C . GLY A 1 198 ? 41.053 -11.831 -4.609 1.00 37.69 198 GLY A C 1
ATOM 1480 O O . GLY A 1 198 ? 40.573 -12.245 -5.665 1.00 37.69 198 GLY A O 1
ATOM 1481 N N . GLY A 1 199 ? 42.320 -11.434 -4.485 1.00 38.59 199 GLY A N 1
ATOM 1482 C CA . GLY A 1 199 ? 43.343 -11.676 -5.496 1.00 38.59 199 GLY A CA 1
ATOM 1483 C C . GLY A 1 199 ? 43.539 -13.175 -5.701 1.00 38.59 199 GLY A C 1
ATOM 1484 O O . GLY A 1 199 ? 43.495 -13.948 -4.745 1.00 38.59 199 GLY A O 1
ATOM 1485 N N . ARG A 1 200 ? 43.713 -13.579 -6.958 1.00 41.91 200 ARG A N 1
ATOM 1486 C CA . ARG A 1 200 ? 44.029 -14.957 -7.329 1.00 41.91 200 ARG A CA 1
ATOM 1487 C C . ARG A 1 200 ? 45.544 -15.085 -7.492 1.00 41.91 200 ARG A C 1
ATOM 1489 O O . ARG A 1 200 ? 46.135 -14.251 -8.177 1.00 41.91 200 ARG A O 1
ATOM 1496 N N . GLU A 1 201 ? 46.110 -16.093 -6.831 1.00 36.81 201 GLU A N 1
ATOM 1497 C CA . GLU A 1 201 ? 47.437 -16.667 -7.108 1.00 36.81 201 GLU A CA 1
ATOM 1498 C C . GLU A 1 201 ? 47.547 -17.167 -8.556 1.00 36.81 201 GLU A C 1
ATOM 1500 O O . GLU A 1 201 ? 46.508 -17.613 -9.110 1.00 36.81 201 GLU A O 1
#

Secondary structure (DSSP, 8-state):
-HHHHGGG-HHHHHHHHHHHHHHHHHHHHHHHHHHHHTTT-BTTB--HHHHHIIIIISHHHHHHHHHHHHHHHHHHHHHHHHHHHHHHHHHHHHHHHHHHHHHHHHHHHHHHHHHHHHHHPPPPTT--HHHHHHHHHHHHHHHHHHHHHHHHHHHHHHHHHHHHHHHHTT--------TT----------S------PPP-

Foldseek 3Di:
DLQQLPLVPPVLSVVVVVLVVQLVVLVVVVVVVLCVLQVVPPDPDGDPSSCCCCVPPCVVVNVVSVVVNVVSVVVVVVSVVVLVVLLVVLVVVLVVLVVLLVVLVVVLVVLVVVLVCLVPDDDDPPDDPVNSVVVNVVSVVVNVVSVVVNVVSVVVNVVSVSSNVSSVSNPDDPPDDDDPDDDDDDPDDPDDDDDDDDDDD

pLDDT: mean 71.17, std 15.77, range [35.84, 92.94]

InterPro domains:
  IPR031348 Azaphilone pigments biosynthesis cluster protein L, N-terminal [PF17111] (17-144)